Protein AF-A0A7S4QG16-F1 (afdb_monomer)

Sequence (200 aa):
AILAQVCSKRLAAPALPPSHRRRREMASRGSSAARLLPLLALSVQQFAAAGAASDAPQDVFAADDECSARGCALNAVQMTSRALGNAVAACDVETPCRGCSGEPCQLCREEEQAKCCLRGGGSQSQCCANVNPQIKFRPVCSGPPPCDTETPCRGASGEARQLCLEEEQVKCCLSNGGSRSHCCANVSPQIQFRPICTGR

Organism: NCBI:txid311494

Radius of gyration: 30.83 Å; Cα contacts (8 Å, |Δi|>4): 107; chains: 1; bounding box: 65×103×70 Å

Solvent-accessible surface area (backbone atoms only — not comparable to full-atom values): 13325 Å² total; per-residue (Å²): 138,88,85,82,84,83,78,90,76,90,78,79,82,85,82,82,81,85,86,82,83,77,87,78,86,90,84,87,89,81,90,84,80,90,80,81,85,83,94,80,82,86,84,88,80,87,82,86,78,82,87,80,91,80,84,82,83,92,76,91,74,89,76,82,84,84,78,57,73,73,57,54,54,54,50,50,49,55,50,46,52,50,50,61,64,55,69,29,74,89,68,74,38,56,73,85,39,64,90,57,70,66,71,68,29,55,54,42,34,52,48,43,48,30,51,41,33,44,73,56,70,42,50,59,70,69,40,39,64,83,49,58,71,75,48,39,69,32,69,86,41,49,46,73,74,82,69,77,29,61,72,84,28,64,89,46,62,73,70,61,23,53,55,41,33,54,51,42,44,33,53,43,35,45,75,71,70,42,51,56,71,69,45,44,66,85,53,58,71,82,54,46,74,30,62,86,51,63,72,118

Secondary structure (DSSP, 8-state):
-----------PPPPPPP----------------------------------------------S---HHHHHHHHHHHHHHHHHS-S-----SGGGTT--SHHHHHHHHHHHHHHHHHTT--HHHHTSSS-HHHHTSTTTS-SPPP--TTTTTT--HHHHHHHHHHHHHHHHHHTT--HHHHTTTS-HHHHTSHHHH--

Nearest PDB structures (foldseek):
  2khm-assembly1_B  TM=2.046E-01  e=8.473E+00  Araneus diadematus

Mean predicted aligned error: 20.62 Å

pLDDT: mean 70.36, std 20.62, range [33.59, 96.19]

Structure (mmCIF, N/CA/C/O backbone):
data_AF-A0A7S4QG16-F1
#
_entry.id   AF-A0A7S4QG16-F1
#
loop_
_atom_site.group_PDB
_atom_site.id
_atom_site.type_symbol
_atom_site.label_atom_id
_atom_site.label_alt_id
_atom_site.label_comp_id
_atom_site.label_asym_id
_atom_site.label_entity_id
_atom_site.label_seq_id
_atom_site.pdbx_PDB_ins_code
_atom_site.Cartn_x
_atom_site.Cartn_y
_atom_site.Cartn_z
_atom_site.occupancy
_atom_site.B_iso_or_equiv
_atom_site.auth_seq_id
_atom_site.auth_comp_id
_atom_site.auth_asym_id
_atom_site.auth_atom_id
_atom_site.pdbx_PDB_model_num
ATOM 1 N N . ALA A 1 1 ? 14.062 57.132 -2.636 1.00 51.16 1 ALA A N 1
ATOM 2 C CA . ALA A 1 1 ? 14.661 56.928 -1.301 1.00 51.16 1 ALA A CA 1
ATOM 3 C C . ALA A 1 1 ? 13.643 57.346 -0.246 1.00 51.16 1 ALA A C 1
ATOM 5 O O . ALA A 1 1 ? 12.882 58.257 -0.541 1.00 51.16 1 ALA A O 1
ATOM 6 N N . ILE A 1 2 ? 13.697 56.730 0.945 1.00 44.06 2 ILE A N 1
ATOM 7 C CA . ILE A 1 2 ? 12.884 56.981 2.159 1.00 44.06 2 ILE A CA 1
ATOM 8 C C . ILE A 1 2 ? 11.643 56.061 2.231 1.00 44.06 2 ILE A C 1
ATOM 10 O O . ILE A 1 2 ? 10.593 56.357 1.680 1.00 44.06 2 ILE A O 1
ATOM 14 N N . LEU A 1 3 ? 11.839 54.798 2.632 1.00 43.16 3 LEU A N 1
ATOM 15 C CA . LEU A 1 3 ? 11.792 54.276 4.018 1.00 43.16 3 LEU A CA 1
ATOM 16 C C . LEU A 1 3 ? 10.353 54.085 4.522 1.00 43.16 3 LEU A C 1
ATOM 18 O O . LEU A 1 3 ? 9.823 54.901 5.267 1.00 43.16 3 LEU A O 1
ATOM 22 N N . ALA A 1 4 ? 9.755 52.953 4.141 1.00 51.22 4 ALA A N 1
ATOM 23 C CA . ALA A 1 4 ? 8.564 52.427 4.792 1.00 51.22 4 ALA A CA 1
ATOM 24 C C . ALA A 1 4 ? 8.978 51.523 5.965 1.00 51.22 4 ALA A C 1
ATOM 26 O O . ALA A 1 4 ? 9.696 50.536 5.799 1.00 51.22 4 ALA A O 1
ATOM 27 N N . GLN A 1 5 ? 8.522 51.926 7.148 1.00 55.47 5 GLN A N 1
ATOM 28 C CA . GLN A 1 5 ? 8.555 51.239 8.435 1.00 55.47 5 GLN A CA 1
ATOM 29 C C . GLN A 1 5 ? 8.354 49.719 8.354 1.00 55.47 5 GLN A C 1
ATOM 31 O O . GLN A 1 5 ? 7.261 49.238 8.058 1.00 55.47 5 GLN A O 1
ATOM 36 N N . VAL A 1 6 ? 9.375 48.965 8.769 1.00 55.78 6 VAL A N 1
ATOM 37 C CA . VAL A 1 6 ? 9.200 47.585 9.235 1.00 55.78 6 VAL A CA 1
ATOM 38 C C . VAL A 1 6 ? 8.970 47.634 10.740 1.00 55.78 6 VAL A C 1
ATOM 40 O O . VAL A 1 6 ? 9.847 47.981 11.530 1.00 55.78 6 VAL A O 1
ATOM 43 N N . CYS A 1 7 ? 7.731 47.338 11.112 1.00 50.59 7 CYS A N 1
ATOM 44 C CA . CYS A 1 7 ? 7.248 47.288 12.476 1.00 50.59 7 CYS A CA 1
ATOM 45 C C . CYS A 1 7 ? 7.758 46.013 13.168 1.00 50.59 7 CYS A C 1
ATOM 47 O O . CYS A 1 7 ? 7.524 44.898 12.702 1.00 50.59 7 CYS A O 1
ATOM 49 N N . SER A 1 8 ? 8.427 46.194 14.305 1.00 51.22 8 SER A N 1
ATOM 50 C CA . SER A 1 8 ? 8.786 45.148 15.260 1.00 51.22 8 SER A CA 1
ATOM 51 C C . SER A 1 8 ? 7.566 44.331 15.692 1.00 51.22 8 SER A C 1
ATOM 53 O O . SER A 1 8 ? 6.685 44.845 16.379 1.00 51.22 8 SER A O 1
ATOM 55 N N . LYS A 1 9 ? 7.569 43.026 15.412 1.00 53.31 9 LYS A N 1
ATOM 56 C CA . LYS A 1 9 ? 6.804 42.046 16.193 1.00 53.31 9 LYS A CA 1
ATOM 57 C C . LYS A 1 9 ? 7.719 40.904 16.615 1.00 53.31 9 LYS A C 1
ATOM 59 O O . LYS A 1 9 ? 7.983 39.969 15.870 1.00 53.31 9 LYS A O 1
ATOM 64 N N . ARG A 1 10 ? 8.204 41.032 17.854 1.00 51.31 10 ARG A N 1
ATOM 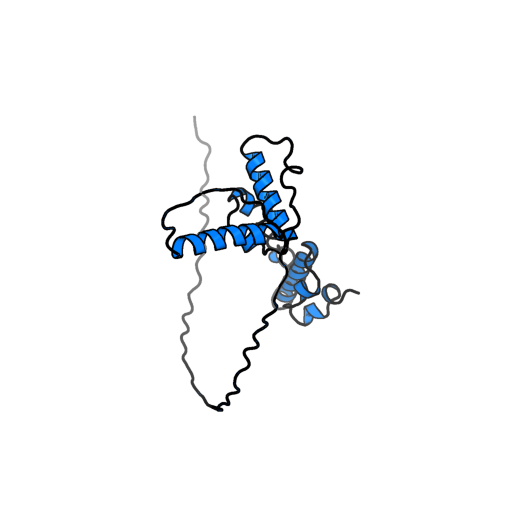65 C CA . ARG A 1 10 ? 8.757 39.945 18.662 1.00 51.31 10 ARG A CA 1
ATOM 66 C C . ARG A 1 10 ? 7.677 38.874 18.801 1.00 51.31 10 ARG A C 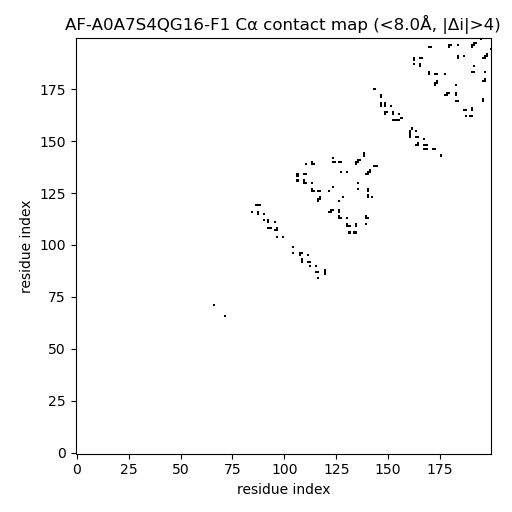1
ATOM 68 O O . ARG A 1 10 ? 6.626 39.155 19.371 1.00 51.31 10 ARG A O 1
ATOM 75 N N . LEU A 1 11 ? 7.940 37.670 18.308 1.00 51.09 11 LEU A N 1
ATOM 76 C CA . LEU A 1 11 ? 7.169 36.486 18.665 1.00 51.09 11 LEU A CA 1
ATOM 77 C C . LEU A 1 11 ? 8.017 35.634 19.602 1.00 51.09 11 LEU A C 1
ATOM 79 O O . LEU A 1 11 ? 9.161 35.288 19.316 1.00 51.09 11 LEU A O 1
ATOM 83 N N . ALA A 1 12 ? 7.439 35.446 20.781 1.00 49.03 12 ALA A N 1
ATOM 84 C CA . ALA A 1 12 ? 8.007 34.826 21.954 1.00 49.03 12 ALA A CA 1
ATOM 85 C C . ALA A 1 12 ? 8.334 33.346 21.727 1.00 49.03 12 ALA A C 1
ATOM 87 O O . ALA A 1 12 ? 7.601 32.623 21.054 1.00 49.03 12 ALA A O 1
ATOM 88 N N . ALA A 1 13 ? 9.427 32.908 22.348 1.00 54.69 13 ALA A N 1
ATOM 89 C CA . ALA A 1 13 ? 9.792 31.507 22.469 1.00 54.69 13 ALA A CA 1
ATOM 90 C C . ALA A 1 13 ? 8.771 30.756 23.349 1.00 54.69 13 ALA A C 1
ATOM 92 O O . ALA A 1 13 ? 8.405 31.271 24.411 1.00 54.69 13 ALA A O 1
ATOM 93 N N . PRO A 1 14 ? 8.327 29.546 22.971 1.00 61.56 14 PRO A N 1
ATOM 94 C CA . PRO A 1 14 ? 7.557 28.696 23.867 1.00 61.56 14 PRO A CA 1
ATOM 95 C C . PRO A 1 14 ? 8.465 28.065 24.933 1.00 61.56 14 PRO A C 1
ATOM 97 O O . PRO A 1 14 ? 9.508 27.481 24.638 1.00 61.56 14 PRO A O 1
ATOM 100 N N . ALA A 1 15 ? 8.040 28.203 26.188 1.00 50.53 15 ALA A N 1
ATOM 101 C CA . ALA A 1 15 ? 8.645 27.594 27.362 1.00 50.53 15 ALA A CA 1
ATOM 102 C C . ALA A 1 15 ? 8.508 26.059 27.331 1.00 50.53 15 ALA A C 1
ATOM 104 O O . ALA A 1 15 ? 7.418 25.523 27.134 1.00 50.53 15 ALA A O 1
ATOM 105 N N . LEU A 1 16 ? 9.623 25.363 27.558 1.00 59.97 16 LEU A N 1
ATOM 106 C CA . LEU A 1 16 ? 9.688 23.916 27.772 1.00 59.97 16 LEU A CA 1
ATOM 107 C C . LEU A 1 16 ? 9.175 23.554 29.183 1.00 59.97 16 LEU A C 1
ATOM 109 O O . LEU A 1 16 ? 9.602 24.189 30.151 1.00 59.97 16 LEU A O 1
ATOM 113 N N . PRO A 1 17 ? 8.310 22.535 29.339 1.00 72.62 17 PRO A N 1
ATOM 114 C CA . PRO A 1 17 ? 7.918 22.015 30.648 1.00 72.62 17 PRO A CA 1
ATOM 115 C C . PRO A 1 17 ? 8.986 21.082 31.267 1.00 72.62 17 PRO A C 1
ATOM 117 O O . PRO A 1 17 ? 9.840 20.546 30.556 1.00 72.62 17 PRO A O 1
ATOM 120 N N . PRO A 1 18 ? 8.955 20.878 32.600 1.00 57.56 18 PRO A N 1
ATOM 121 C CA . PRO A 1 18 ? 10.011 20.202 33.352 1.00 57.56 18 PRO A CA 1
ATOM 122 C C . PRO A 1 18 ? 10.015 18.673 33.200 1.00 57.56 18 PRO A C 1
ATOM 124 O O . PRO A 1 18 ? 8.997 17.994 33.335 1.00 57.56 18 PRO A O 1
ATOM 127 N N . SER A 1 19 ? 11.219 18.128 33.019 1.00 46.38 19 SER A N 1
ATOM 128 C CA . SER A 1 19 ? 11.528 16.698 33.026 1.00 46.38 19 SER A CA 1
ATOM 129 C C . SER A 1 19 ? 11.319 16.084 34.415 1.00 46.38 19 SER A C 1
ATOM 131 O O . SER A 1 19 ? 12.175 16.190 35.298 1.00 46.38 19 SER A O 1
ATOM 133 N N . HIS A 1 20 ? 10.203 15.380 34.612 1.00 50.91 20 HIS A N 1
ATOM 134 C CA . HIS A 1 20 ? 10.005 14.547 35.795 1.00 50.91 20 HIS A CA 1
ATOM 135 C C . HIS A 1 20 ? 10.811 13.248 35.699 1.00 50.91 20 HIS A C 1
ATOM 137 O O . HIS A 1 20 ? 10.405 12.234 35.140 1.00 50.91 20 HIS A O 1
ATOM 143 N N . ARG A 1 21 ? 11.971 13.298 36.346 1.00 54.28 21 ARG A N 1
ATOM 144 C CA . ARG A 1 21 ? 12.763 12.164 36.810 1.00 54.28 21 ARG A CA 1
ATOM 145 C C . ARG A 1 21 ? 11.954 11.393 37.868 1.00 54.28 21 ARG A C 1
ATOM 147 O O . ARG A 1 21 ? 11.823 11.867 38.994 1.00 54.28 21 ARG A O 1
ATOM 154 N N . ARG A 1 22 ? 11.447 10.194 37.558 1.00 54.00 22 ARG A N 1
ATOM 155 C CA . ARG A 1 22 ? 11.108 9.191 38.586 1.00 54.00 22 ARG A CA 1
ATOM 156 C C . ARG A 1 22 ? 11.720 7.834 38.263 1.00 54.00 22 ARG A C 1
ATOM 158 O O . ARG A 1 22 ? 11.263 7.076 37.422 1.00 54.00 22 ARG A O 1
ATOM 165 N N . ARG A 1 23 ? 12.790 7.599 39.011 1.00 54.34 23 ARG A N 1
ATOM 166 C CA . ARG A 1 23 ? 13.436 6.336 39.352 1.00 54.34 23 ARG A CA 1
ATOM 167 C C . ARG A 1 23 ? 12.515 5.555 40.306 1.00 54.34 23 ARG A C 1
ATOM 169 O O . ARG A 1 23 ? 11.978 6.186 41.216 1.00 54.34 23 ARG A O 1
ATOM 176 N N . ARG A 1 24 ? 12.373 4.240 40.111 1.00 54.81 24 ARG A N 1
ATOM 177 C CA . ARG A 1 24 ? 12.056 3.174 41.099 1.00 54.81 24 ARG A CA 1
ATOM 178 C C . ARG A 1 24 ? 12.162 1.837 40.341 1.00 54.81 24 ARG A C 1
ATOM 180 O O . ARG A 1 24 ? 11.468 1.665 39.350 1.00 54.81 24 ARG A O 1
ATOM 187 N N . GLU A 1 25 ? 13.258 1.088 40.499 1.00 48.78 25 GLU A N 1
ATOM 188 C CA . GLU A 1 25 ? 13.435 -0.024 41.470 1.00 48.78 25 GLU A CA 1
ATOM 189 C C . GLU A 1 25 ? 12.376 -1.123 41.271 1.00 48.78 25 GLU A C 1
ATOM 191 O O . GLU A 1 25 ? 11.198 -0.892 41.503 1.00 48.78 25 GLU A O 1
ATOM 196 N N . MET A 1 26 ? 12.709 -2.227 40.589 1.00 48.50 26 MET A N 1
ATOM 197 C CA . MET A 1 26 ? 13.335 -3.466 41.105 1.00 48.50 26 MET A CA 1
ATOM 198 C C . MET A 1 26 ? 12.539 -4.177 42.218 1.00 48.50 26 MET A C 1
ATOM 200 O O . MET A 1 26 ? 12.643 -3.821 43.385 1.00 48.50 26 MET A O 1
ATOM 204 N N . ALA A 1 27 ? 11.840 -5.255 41.840 1.00 46.31 27 ALA A N 1
ATOM 205 C CA . ALA A 1 27 ? 11.495 -6.428 42.661 1.00 46.31 27 ALA A CA 1
ATOM 206 C C . ALA A 1 27 ? 11.190 -7.577 41.669 1.00 46.31 27 ALA A C 1
ATOM 208 O O . ALA A 1 27 ? 10.314 -7.422 40.829 1.00 46.31 27 ALA A O 1
ATOM 209 N N . SER A 1 28 ? 12.037 -8.593 41.473 1.00 50.50 28 SER A N 1
ATOM 210 C CA . SER A 1 28 ? 12.409 -9.744 42.320 1.00 50.50 28 SER A CA 1
ATOM 211 C C . SER A 1 28 ? 11.309 -10.807 42.477 1.00 50.50 28 SER A C 1
ATOM 213 O O . SER A 1 28 ? 10.217 -10.480 42.934 1.00 50.50 28 SER A O 1
ATOM 215 N N . ARG A 1 29 ? 11.727 -12.073 42.264 1.00 46.09 29 ARG A N 1
ATOM 216 C CA . ARG A 1 29 ? 11.076 -13.380 42.536 1.00 46.09 29 ARG A CA 1
ATOM 217 C C . ARG A 1 29 ? 10.177 -13.898 41.404 1.00 46.09 29 ARG A C 1
ATOM 219 O O . ARG A 1 29 ? 9.310 -13.185 40.939 1.00 46.09 29 ARG A O 1
ATOM 226 N N . GLY A 1 30 ? 10.304 -15.134 40.928 1.00 37.34 30 GLY A N 1
ATOM 227 C CA . GLY A 1 30 ? 11.132 -16.268 41.336 1.00 37.34 30 GLY A CA 1
ATOM 228 C C . GLY A 1 30 ? 10.559 -17.561 40.739 1.00 37.34 30 GLY A C 1
ATOM 229 O O . GLY A 1 30 ? 9.364 -17.614 40.474 1.00 37.34 30 GLY A O 1
ATOM 230 N N . SER A 1 31 ? 11.420 -18.581 40.628 1.00 44.88 31 SER A N 1
ATOM 231 C CA . SER A 1 31 ? 11.102 -20.018 40.497 1.00 44.88 31 SER A CA 1
ATOM 232 C C . SER A 1 31 ? 10.411 -20.499 39.216 1.00 44.88 31 SER A C 1
ATOM 234 O O . SER A 1 31 ? 9.601 -19.805 38.630 1.00 44.88 31 SER A O 1
ATOM 236 N N . SER A 1 32 ? 10.526 -21.739 38.756 1.00 44.19 32 SER A N 1
ATOM 237 C CA . SER A 1 32 ? 11.444 -22.883 38.876 1.00 44.19 32 SER A CA 1
ATOM 238 C C . SER A 1 32 ? 10.737 -23.970 38.065 1.00 44.19 32 SER A C 1
ATOM 240 O O . SER A 1 32 ? 9.538 -24.140 38.258 1.00 44.19 32 SER A O 1
ATOM 242 N N . ALA A 1 33 ? 11.447 -24.708 37.213 1.00 46.03 33 ALA A N 1
ATOM 243 C CA . ALA A 1 33 ? 11.281 -26.158 37.028 1.00 46.03 33 ALA A CA 1
ATOM 244 C C . ALA A 1 33 ? 11.955 -26.608 35.731 1.00 46.03 33 ALA A C 1
ATOM 246 O O . ALA A 1 33 ? 11.408 -26.521 34.634 1.00 46.03 33 ALA A O 1
ATOM 247 N N . ALA A 1 34 ? 13.149 -27.158 35.912 1.00 47.78 34 ALA A N 1
ATOM 248 C CA . ALA A 1 34 ? 13.724 -28.144 35.025 1.00 47.78 34 ALA A CA 1
ATOM 249 C C . ALA A 1 34 ? 12.745 -29.310 34.807 1.00 47.78 34 ALA A C 1
ATOM 251 O O . ALA A 1 34 ? 12.230 -29.873 35.775 1.00 47.78 34 ALA A O 1
ATOM 252 N N . ARG A 1 35 ? 12.567 -29.737 33.554 1.00 50.72 35 ARG A N 1
ATOM 253 C CA . ARG A 1 35 ? 12.266 -31.136 33.246 1.00 50.72 35 ARG A CA 1
ATOM 254 C C . ARG A 1 35 ? 13.117 -31.607 32.076 1.00 50.72 35 ARG A C 1
ATOM 256 O O . ARG A 1 35 ? 13.210 -30.969 31.034 1.00 50.72 35 ARG A O 1
ATOM 263 N N . LEU A 1 36 ? 13.782 -32.712 32.370 1.00 45.59 36 LEU A N 1
ATOM 264 C CA . LEU A 1 36 ? 14.712 -33.485 31.571 1.00 45.59 36 LEU A CA 1
ATOM 265 C C . LEU A 1 36 ? 13.998 -34.188 30.398 1.00 45.59 36 LEU A C 1
ATOM 267 O O . LEU A 1 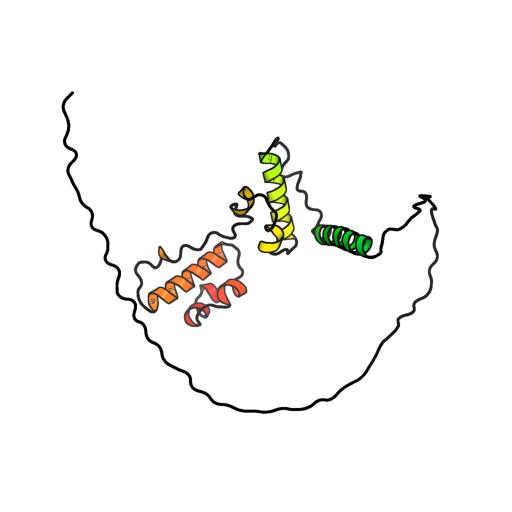36 ? 12.880 -34.662 30.573 1.00 45.59 36 LEU A O 1
ATOM 271 N N . LEU A 1 37 ? 14.687 -34.205 29.246 1.00 45.31 37 LEU A N 1
ATOM 272 C CA . LEU A 1 37 ? 14.910 -35.272 28.234 1.00 45.31 37 LEU A CA 1
ATOM 273 C C . LEU A 1 37 ? 14.035 -36.552 28.263 1.00 45.31 37 LEU A C 1
ATOM 275 O O . LEU A 1 37 ? 13.716 -37.039 29.347 1.00 45.31 37 LEU A O 1
ATOM 279 N N . PRO A 1 38 ? 13.722 -37.169 27.092 1.00 55.78 38 PRO A N 1
ATOM 280 C CA . PRO A 1 38 ? 14.707 -37.875 26.229 1.00 55.78 38 PRO A CA 1
ATOM 281 C C . PRO A 1 38 ? 14.538 -37.614 24.708 1.00 55.78 38 PRO A C 1
ATOM 283 O O . PRO A 1 38 ? 13.447 -37.334 24.234 1.00 55.78 38 PRO A O 1
ATOM 286 N N . LEU A 1 39 ? 15.604 -37.486 23.903 1.00 49.88 39 LEU A N 1
ATOM 287 C CA . LEU A 1 39 ? 16.391 -38.548 23.236 1.00 49.88 39 LEU A CA 1
ATOM 288 C C . LEU A 1 39 ? 15.568 -39.631 22.501 1.00 49.88 39 LEU A C 1
ATOM 290 O O . LEU A 1 39 ? 15.302 -40.689 23.058 1.00 49.88 39 LEU A O 1
ATOM 294 N N . LEU A 1 40 ? 15.289 -39.389 21.213 1.00 49.97 40 LEU A N 1
ATOM 295 C CA . LEU A 1 40 ? 15.094 -40.390 20.148 1.00 49.97 40 LEU A CA 1
ATOM 296 C C . LEU A 1 40 ? 15.732 -39.791 18.875 1.00 49.97 40 LEU A C 1
ATOM 298 O O . LEU A 1 40 ? 15.303 -38.741 18.412 1.00 49.97 40 LEU A O 1
ATOM 302 N N . ALA A 1 41 ? 16.942 -40.186 18.476 1.00 41.69 41 ALA A N 1
ATOM 303 C CA . ALA A 1 41 ? 17.313 -41.425 17.782 1.00 41.69 41 ALA A CA 1
ATOM 304 C C . ALA A 1 41 ? 16.822 -41.480 16.317 1.00 41.69 41 ALA A C 1
ATOM 306 O O . ALA A 1 41 ? 15.660 -41.746 16.042 1.00 41.69 41 ALA A O 1
ATOM 307 N N . LEU A 1 42 ? 17.781 -41.208 15.422 1.00 44.06 42 LEU A N 1
ATOM 308 C CA . LEU A 1 42 ? 18.010 -41.737 14.071 1.00 44.06 42 LEU A CA 1
ATOM 309 C C . LEU A 1 42 ? 16.809 -42.212 13.227 1.00 44.06 42 LEU A C 1
ATOM 311 O O . LEU A 1 42 ? 16.225 -43.258 13.483 1.00 44.06 42 LEU A O 1
ATOM 315 N N . SER A 1 43 ? 16.660 -41.611 12.044 1.00 48.78 43 SER A N 1
ATOM 316 C CA . SER A 1 43 ? 16.653 -42.401 10.802 1.00 48.78 43 SER A CA 1
ATOM 317 C C . SER A 1 43 ? 17.127 -41.560 9.611 1.00 48.78 43 SER A C 1
ATOM 319 O O . SER A 1 43 ? 16.467 -40.638 9.146 1.00 48.78 43 SER A O 1
ATOM 321 N N . VAL A 1 44 ? 18.329 -41.894 9.142 1.00 46.34 44 VAL A N 1
ATOM 322 C CA . VAL A 1 44 ? 18.835 -41.566 7.808 1.00 46.34 44 VAL A CA 1
ATOM 323 C C . VAL A 1 44 ? 18.188 -42.572 6.862 1.00 46.34 44 VAL A C 1
ATOM 325 O O . VAL A 1 44 ? 18.421 -43.769 7.008 1.00 46.34 44 VAL A O 1
ATOM 328 N N . GLN A 1 45 ? 17.374 -42.117 5.912 1.00 50.31 45 GLN A N 1
ATOM 329 C CA . GLN A 1 45 ? 16.969 -42.940 4.774 1.00 50.31 45 GLN A CA 1
ATOM 330 C C . GLN A 1 45 ? 17.641 -42.406 3.515 1.00 50.31 45 GLN A C 1
ATOM 332 O O . GLN A 1 45 ? 17.290 -41.361 2.972 1.00 50.31 45 GLN A O 1
ATOM 337 N N . GLN A 1 46 ? 18.662 -43.155 3.104 1.00 48.09 46 GLN A N 1
ATOM 338 C CA . GLN A 1 46 ? 19.237 -43.140 1.770 1.00 48.09 46 GLN A CA 1
ATOM 339 C C . GLN A 1 46 ? 18.170 -43.574 0.765 1.00 48.09 46 GLN A C 1
ATOM 341 O O . GLN A 1 46 ? 17.679 -44.697 0.834 1.00 48.09 46 GLN A O 1
ATOM 346 N N . PHE A 1 47 ? 17.875 -42.715 -0.206 1.00 42.34 47 PHE A N 1
ATOM 347 C CA . PHE A 1 47 ? 17.323 -43.155 -1.480 1.00 42.34 47 PHE A CA 1
ATOM 348 C C . PHE A 1 47 ? 18.458 -43.209 -2.497 1.00 42.34 47 PHE A C 1
ATOM 350 O O . PHE A 1 47 ? 18.908 -42.193 -3.021 1.00 42.34 47 PHE A O 1
ATOM 357 N N . ALA A 1 48 ? 18.929 -44.431 -2.738 1.00 41.50 48 ALA A N 1
ATOM 358 C CA . ALA A 1 48 ? 19.586 -44.797 -3.976 1.00 41.50 48 ALA A CA 1
ATOM 359 C C . ALA A 1 48 ? 18.487 -45.087 -5.007 1.00 41.50 48 ALA A C 1
ATOM 361 O O . ALA A 1 48 ? 17.664 -45.975 -4.795 1.00 41.50 48 ALA A O 1
ATOM 362 N N . ALA A 1 49 ? 18.477 -44.355 -6.117 1.00 41.94 49 ALA A N 1
ATOM 363 C CA . ALA A 1 49 ? 17.772 -44.766 -7.322 1.00 41.94 49 ALA A CA 1
ATOM 364 C C . ALA A 1 49 ? 18.743 -44.648 -8.494 1.00 41.94 49 ALA A C 1
ATOM 366 O O . ALA A 1 49 ? 19.219 -43.569 -8.843 1.00 41.94 49 ALA A O 1
ATOM 367 N N . ALA A 1 50 ? 19.083 -45.816 -9.021 1.00 38.69 50 ALA A N 1
ATOM 368 C CA . ALA A 1 50 ? 19.890 -46.011 -10.201 1.00 38.69 50 ALA A CA 1
ATOM 369 C C . ALA A 1 50 ? 19.123 -45.613 -11.469 1.00 38.69 50 ALA A C 1
ATOM 371 O O . ALA A 1 50 ? 17.924 -45.853 -11.573 1.00 38.69 50 ALA A O 1
ATOM 372 N N . GLY A 1 51 ? 19.880 -45.131 -12.455 1.00 34.94 51 GLY A N 1
ATOM 373 C CA . GLY A 1 51 ? 19.692 -45.495 -13.857 1.00 34.94 51 GLY A CA 1
ATOM 374 C C . GLY A 1 51 ? 18.646 -44.719 -14.652 1.00 34.94 51 GLY A C 1
ATOM 375 O O . GLY A 1 51 ? 17.474 -45.064 -14.647 1.00 34.94 51 GLY A O 1
ATOM 376 N N . ALA A 1 52 ? 19.122 -43.798 -15.488 1.00 39.84 52 ALA A N 1
ATOM 377 C CA . ALA A 1 52 ? 18.781 -43.800 -16.909 1.00 39.84 52 ALA A CA 1
ATOM 378 C C . ALA A 1 52 ? 19.842 -43.001 -17.673 1.00 39.84 52 ALA A C 1
ATOM 380 O O . ALA A 1 52 ? 19.968 -41.788 -17.529 1.00 39.84 52 ALA A O 1
ATOM 381 N N . ALA A 1 53 ? 20.630 -43.734 -18.453 1.00 42.75 53 ALA A N 1
ATOM 382 C CA . ALA A 1 53 ? 21.464 -43.209 -19.514 1.00 42.75 53 ALA A CA 1
ATOM 383 C C . ALA A 1 53 ? 20.596 -42.506 -20.563 1.00 42.75 53 ALA A C 1
ATOM 385 O O . ALA A 1 53 ? 19.541 -43.033 -20.916 1.00 42.75 53 ALA A O 1
ATOM 386 N N . SER A 1 54 ? 21.061 -41.375 -21.090 1.00 42.03 54 SER A N 1
ATOM 387 C CA . SER A 1 54 ? 20.832 -40.948 -22.475 1.00 42.03 54 SER A CA 1
ATOM 388 C C . SER A 1 54 ? 21.771 -39.790 -22.804 1.00 42.03 54 SER A C 1
ATOM 390 O O . SER A 1 54 ? 21.661 -38.717 -22.224 1.00 42.03 54 SER A O 1
ATOM 392 N N . ASP A 1 55 ? 22.698 -40.101 -23.705 1.00 37.75 55 ASP A N 1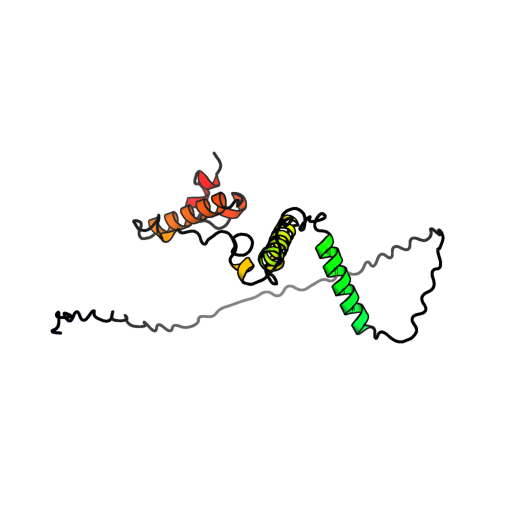
ATOM 393 C CA . ASP A 1 55 ? 23.261 -39.275 -24.770 1.00 37.75 55 ASP A CA 1
ATOM 394 C C . ASP A 1 55 ? 23.800 -37.859 -24.507 1.00 37.75 55 ASP A C 1
ATOM 396 O O . ASP A 1 55 ? 23.124 -36.933 -24.067 1.00 37.75 55 ASP A O 1
ATOM 400 N N . ALA A 1 56 ? 25.065 -37.720 -24.905 1.00 40.84 56 ALA A N 1
ATOM 401 C CA . ALA A 1 56 ? 25.839 -36.498 -25.040 1.00 40.84 56 ALA A CA 1
ATOM 402 C C . ALA A 1 56 ? 25.197 -35.488 -26.027 1.00 40.84 56 ALA A C 1
ATOM 404 O O . ALA A 1 56 ? 24.359 -35.853 -26.850 1.00 40.84 56 ALA A O 1
ATOM 405 N N . PRO A 1 57 ? 25.641 -34.219 -26.005 1.00 45.22 57 PRO A N 1
ATOM 406 C CA . PRO A 1 57 ? 26.785 -33.883 -26.852 1.00 45.22 57 PRO A CA 1
ATOM 407 C C . PRO A 1 57 ? 27.970 -33.366 -26.040 1.00 45.22 57 PRO A C 1
ATOM 409 O O . PRO A 1 57 ? 27.842 -32.526 -25.151 1.00 45.22 57 PRO A O 1
ATOM 412 N N . GLN A 1 58 ? 29.138 -33.895 -26.389 1.00 46.00 58 GLN A N 1
ATOM 413 C CA . GLN A 1 58 ? 30.431 -33.342 -26.033 1.00 46.00 58 GLN A CA 1
ATOM 414 C C . GLN A 1 58 ? 30.596 -32.042 -26.816 1.00 46.00 58 GLN A C 1
ATOM 416 O O . GLN A 1 58 ? 30.762 -32.090 -28.031 1.00 46.00 58 GLN A O 1
ATOM 421 N N . ASP A 1 59 ? 30.583 -30.908 -26.125 1.00 33.59 59 ASP A N 1
ATOM 422 C CA . ASP A 1 59 ? 31.265 -29.725 -26.625 1.00 33.59 59 ASP A CA 1
ATOM 423 C C . ASP A 1 59 ? 32.284 -29.258 -25.596 1.00 33.59 59 ASP A C 1
ATOM 425 O O . ASP A 1 59 ? 32.033 -29.108 -24.398 1.00 33.59 59 ASP A O 1
ATOM 429 N N . VAL A 1 60 ? 33.490 -29.171 -26.123 1.00 47.88 60 VAL A N 1
ATOM 430 C CA . VAL A 1 60 ? 34.767 -29.062 -25.456 1.00 47.88 60 VAL A CA 1
ATOM 431 C C . VAL A 1 60 ? 34.976 -27.609 -25.070 1.00 47.88 60 VAL A C 1
ATOM 433 O O . VAL A 1 60 ? 35.158 -26.770 -25.942 1.00 47.88 60 VAL A O 1
ATOM 436 N N . PHE A 1 61 ? 35.062 -27.321 -23.775 1.00 39.25 61 PHE A N 1
ATOM 437 C CA . PHE A 1 61 ? 35.889 -26.214 -23.310 1.00 39.25 61 PHE A CA 1
ATOM 438 C C . PHE A 1 61 ? 36.723 -26.689 -22.131 1.00 39.25 61 PHE A C 1
ATOM 440 O O . PHE A 1 61 ? 36.241 -26.862 -21.014 1.00 39.25 61 PHE A O 1
ATOM 447 N N . ALA A 1 62 ? 37.993 -26.944 -22.440 1.00 45.88 62 ALA A N 1
ATOM 448 C CA . ALA A 1 62 ? 39.057 -27.036 -21.465 1.00 45.88 62 ALA A CA 1
ATOM 449 C C . ALA A 1 62 ? 39.046 -25.767 -20.600 1.00 45.88 62 ALA A C 1
ATOM 451 O O . ALA A 1 62 ? 39.139 -24.653 -21.115 1.00 45.88 62 ALA A O 1
ATOM 452 N N . ALA A 1 63 ? 38.910 -25.952 -19.293 1.00 42.00 63 ALA A N 1
ATOM 453 C CA . ALA A 1 63 ? 39.232 -24.946 -18.299 1.00 42.00 63 ALA A CA 1
ATOM 454 C C . ALA A 1 63 ? 40.156 -25.623 -17.289 1.00 42.00 63 ALA A C 1
ATOM 456 O O . ALA A 1 63 ? 39.707 -26.251 -16.329 1.00 42.00 63 ALA A O 1
ATOM 457 N N . ASP A 1 64 ? 41.448 -25.557 -17.591 1.00 41.44 64 ASP A N 1
ATOM 458 C CA . ASP A 1 64 ? 42.513 -25.786 -16.630 1.00 41.44 64 ASP A CA 1
ATOM 459 C C . ASP A 1 64 ? 42.468 -24.720 -15.516 1.00 41.44 64 ASP A C 1
ATOM 461 O O . ASP A 1 64 ? 42.076 -23.571 -15.732 1.00 41.44 64 ASP A O 1
ATOM 465 N N . ASP A 1 65 ? 42.912 -25.159 -14.339 1.00 45.91 65 ASP A N 1
ATOM 466 C CA . ASP A 1 65 ? 43.372 -24.400 -13.173 1.00 45.91 65 ASP A CA 1
ATOM 467 C C . ASP A 1 65 ? 42.375 -23.588 -12.307 1.00 45.91 65 ASP A C 1
ATOM 469 O O . ASP A 1 65 ? 42.064 -22.416 -12.504 1.00 45.91 65 ASP A O 1
ATOM 473 N N . GLU A 1 66 ? 41.991 -24.253 -11.211 1.00 51.31 66 GLU A N 1
ATOM 474 C CA . GLU A 1 66 ? 42.004 -23.719 -9.841 1.00 51.31 66 GLU A CA 1
ATOM 475 C C . GLU A 1 66 ? 41.068 -22.540 -9.497 1.00 51.31 66 GLU A C 1
ATOM 477 O O . GLU A 1 66 ? 41.475 -21.485 -9.010 1.00 51.31 66 GLU A O 1
ATOM 482 N N . CYS A 1 67 ? 39.752 -22.762 -9.582 1.00 44.19 67 CYS A N 1
ATOM 483 C CA . CYS A 1 67 ? 38.806 -21.958 -8.804 1.00 44.19 67 CYS A CA 1
ATOM 484 C C . CYS A 1 67 ? 38.667 -22.546 -7.388 1.00 44.19 67 CYS A C 1
ATOM 486 O O . CYS A 1 67 ? 37.908 -23.486 -7.147 1.00 44.19 67 CYS A O 1
ATOM 488 N N . SER A 1 68 ? 39.432 -21.996 -6.442 1.00 52.31 68 SER A N 1
ATOM 489 C CA . SER A 1 68 ? 39.359 -22.305 -5.009 1.00 52.31 68 SER A CA 1
ATOM 490 C C . SER A 1 68 ? 37.898 -22.365 -4.533 1.00 52.31 68 SER A C 1
ATOM 492 O O . SER A 1 68 ? 37.133 -21.428 -4.763 1.00 52.31 68 SER A O 1
ATOM 494 N N . ALA A 1 69 ? 37.499 -23.448 -3.855 1.00 52.62 69 ALA A N 1
ATOM 495 C CA . ALA A 1 69 ? 36.108 -23.804 -3.521 1.00 52.62 69 ALA A CA 1
ATOM 496 C C . ALA A 1 69 ? 35.258 -22.694 -2.846 1.00 52.62 69 ALA A C 1
ATOM 498 O O . ALA A 1 69 ? 34.028 -22.761 -2.841 1.00 52.62 69 ALA A O 1
ATOM 499 N N . ARG A 1 70 ? 35.888 -21.638 -2.315 1.00 51.38 70 ARG A N 1
ATOM 500 C CA . ARG A 1 70 ? 35.218 -20.424 -1.813 1.00 51.38 70 ARG A CA 1
ATOM 501 C C . ARG A 1 70 ? 34.645 -19.513 -2.911 1.00 51.38 70 ARG A C 1
ATOM 503 O O . ARG A 1 70 ? 33.634 -18.861 -2.664 1.00 51.38 70 ARG A O 1
ATOM 510 N N . GLY A 1 71 ? 35.244 -19.469 -4.103 1.00 49.84 71 GLY A N 1
ATOM 511 C CA . GLY A 1 71 ? 34.786 -18.646 -5.232 1.00 49.84 71 GLY A CA 1
ATOM 512 C C . GLY A 1 71 ? 33.558 -19.224 -5.939 1.00 49.84 71 GLY A C 1
ATOM 513 O O . GLY A 1 71 ? 32.624 -18.492 -6.273 1.00 49.84 71 GLY A O 1
ATOM 514 N N . CYS A 1 72 ? 33.499 -20.551 -6.075 1.00 52.75 72 CYS A N 1
ATOM 515 C CA . CYS A 1 72 ? 32.357 -21.239 -6.682 1.00 52.75 72 CYS A CA 1
ATOM 516 C C . CYS A 1 72 ? 31.090 -21.159 -5.822 1.00 52.75 72 CYS A C 1
ATOM 518 O O . CYS A 1 72 ? 30.000 -21.025 -6.368 1.00 52.75 72 CYS A O 1
ATOM 520 N N . ALA A 1 73 ? 31.209 -21.170 -4.489 1.00 52.66 73 ALA A N 1
ATOM 521 C CA . ALA A 1 73 ? 30.052 -21.030 -3.603 1.00 52.66 73 ALA A CA 1
ATOM 522 C C . ALA A 1 73 ? 29.388 -19.647 -3.730 1.00 52.66 73 ALA A C 1
ATOM 524 O O . ALA A 1 73 ? 28.164 -19.553 -3.770 1.00 52.66 73 ALA A O 1
ATOM 525 N N . LEU A 1 74 ? 30.181 -18.577 -3.863 1.00 53.31 74 LEU A N 1
ATOM 526 C CA . LEU A 1 74 ? 29.652 -17.227 -4.073 1.00 53.31 74 LEU A CA 1
ATOM 527 C C . LEU A 1 74 ? 28.991 -17.083 -5.446 1.00 53.31 74 LEU A C 1
ATOM 529 O O . LEU A 1 74 ? 27.887 -16.553 -5.519 1.00 53.31 74 LEU A O 1
ATOM 533 N N . ASN A 1 75 ? 29.597 -17.616 -6.512 1.00 52.66 75 ASN A N 1
ATOM 534 C CA . ASN A 1 75 ? 28.997 -17.585 -7.850 1.00 52.66 75 ASN A CA 1
ATOM 535 C C . ASN A 1 75 ? 27.738 -18.460 -7.952 1.00 52.66 75 ASN A C 1
ATOM 537 O O . ASN A 1 75 ? 26.768 -18.056 -8.584 1.00 52.66 75 ASN A O 1
ATOM 541 N N . ALA A 1 76 ? 27.700 -19.617 -7.285 1.00 50.84 76 ALA A N 1
ATOM 542 C CA . ALA A 1 76 ? 26.513 -20.466 -7.224 1.00 50.84 76 ALA A CA 1
ATOM 543 C C . ALA A 1 76 ? 25.371 -19.793 -6.448 1.00 50.84 76 ALA A C 1
ATOM 545 O O . ALA A 1 76 ? 24.229 -19.859 -6.900 1.00 50.84 76 ALA A O 1
ATOM 546 N N . VAL A 1 77 ? 25.662 -19.080 -5.350 1.00 55.78 77 VAL A N 1
ATOM 547 C CA . VAL A 1 77 ? 24.686 -18.229 -4.639 1.00 55.78 77 VAL A CA 1
ATOM 548 C C . VAL A 1 77 ? 24.247 -17.050 -5.511 1.00 55.78 77 VAL A C 1
ATOM 550 O O . VAL A 1 77 ? 23.069 -16.703 -5.519 1.00 55.78 77 VAL A O 1
ATOM 553 N N . GLN A 1 78 ? 25.142 -16.455 -6.303 1.00 53.97 78 GLN A N 1
ATOM 554 C CA . GLN A 1 78 ? 24.821 -15.356 -7.223 1.00 53.97 78 GLN A CA 1
ATOM 555 C C . GLN A 1 78 ? 23.967 -15.822 -8.421 1.00 53.97 78 GLN A C 1
ATOM 557 O O . GLN A 1 78 ? 23.075 -15.107 -8.874 1.00 53.97 78 GLN A O 1
ATOM 562 N N . MET A 1 79 ? 24.185 -17.049 -8.898 1.00 49.38 79 MET A N 1
ATOM 563 C CA . MET A 1 79 ? 23.387 -17.713 -9.935 1.00 49.38 79 MET A CA 1
ATOM 564 C C . MET A 1 79 ? 22.027 -18.176 -9.394 1.00 49.38 79 MET A C 1
ATOM 566 O O . MET A 1 79 ? 21.013 -17.972 -10.054 1.00 49.38 79 MET A O 1
ATOM 570 N N . THR A 1 80 ? 21.961 -18.730 -8.176 1.00 50.69 80 THR A N 1
ATOM 571 C CA . THR A 1 80 ? 20.687 -19.141 -7.551 1.00 50.69 80 THR A CA 1
ATOM 572 C C . THR A 1 80 ? 19.860 -17.965 -7.049 1.00 50.69 80 THR A C 1
ATOM 574 O O . THR A 1 80 ? 18.642 -18.026 -7.138 1.00 50.69 80 THR A O 1
ATOM 577 N N . SER A 1 81 ? 20.464 -16.860 -6.609 1.00 52.09 81 SER A N 1
ATOM 578 C CA . SER A 1 81 ? 19.723 -15.620 -6.320 1.00 52.09 81 SER A CA 1
ATOM 579 C C . SER A 1 81 ? 19.163 -14.971 -7.589 1.00 52.09 81 SER A C 1
ATOM 581 O O . SER A 1 81 ? 18.064 -14.425 -7.549 1.00 52.09 81 SER A O 1
ATOM 583 N N . ARG A 1 82 ? 19.835 -15.117 -8.739 1.00 52.44 82 ARG A N 1
ATOM 584 C CA . ARG A 1 82 ? 19.256 -14.785 -10.052 1.00 52.44 82 ARG A CA 1
ATOM 585 C C . ARG A 1 82 ? 18.176 -15.777 -10.486 1.00 52.44 82 ARG A C 1
ATOM 587 O O . ARG A 1 82 ? 17.176 -15.349 -11.037 1.00 52.44 82 ARG A O 1
ATOM 594 N N . ALA A 1 83 ? 18.323 -17.071 -10.204 1.00 44.41 83 ALA A N 1
ATOM 595 C CA . ALA A 1 83 ? 17.326 -18.087 -10.556 1.00 44.41 83 ALA A CA 1
ATOM 596 C C . ALA A 1 83 ? 16.058 -18.021 -9.680 1.00 44.41 83 ALA A C 1
ATOM 598 O O . ALA A 1 83 ? 14.957 -18.173 -10.194 1.00 44.41 83 ALA A O 1
ATOM 599 N N . LEU A 1 84 ? 16.185 -17.715 -8.385 1.00 50.41 84 LEU A N 1
ATOM 600 C CA . LEU A 1 84 ? 15.061 -17.446 -7.476 1.00 50.41 84 LEU A CA 1
ATOM 601 C C . LEU A 1 84 ? 14.477 -16.042 -7.693 1.00 50.41 84 LEU A C 1
ATOM 603 O O . LEU A 1 84 ? 13.273 -15.861 -7.549 1.00 50.41 84 LEU A O 1
ATOM 607 N N . GLY A 1 85 ? 15.293 -15.075 -8.126 1.00 46.94 85 GLY A N 1
ATOM 608 C CA . GLY A 1 85 ? 14.823 -13.795 -8.668 1.00 46.94 85 GLY A CA 1
ATOM 609 C C . GLY A 1 85 ? 14.116 -13.916 -10.027 1.00 46.94 85 GLY A C 1
ATOM 610 O O . GLY A 1 85 ? 13.370 -13.017 -10.397 1.00 46.94 85 GLY A O 1
ATOM 611 N N . ASN A 1 86 ? 14.299 -15.040 -10.729 1.00 49.00 86 ASN A N 1
ATOM 612 C CA . ASN A 1 86 ? 13.681 -15.365 -12.021 1.00 49.00 86 ASN A CA 1
ATOM 613 C C . ASN A 1 86 ? 12.571 -16.426 -11.925 1.00 49.00 86 ASN A C 1
ATOM 615 O O . ASN A 1 86 ? 11.946 -16.741 -12.933 1.00 49.00 86 ASN A O 1
ATOM 619 N N . ALA A 1 87 ? 12.283 -16.958 -10.733 1.00 45.97 87 ALA A N 1
ATOM 620 C CA . ALA A 1 87 ? 11.034 -17.676 -10.472 1.00 45.97 87 ALA A CA 1
ATOM 621 C C . ALA A 1 87 ? 9.860 -16.704 -10.235 1.00 45.97 87 ALA A C 1
ATOM 623 O O . ALA A 1 87 ? 8.749 -17.120 -9.912 1.00 45.97 87 ALA A O 1
ATOM 624 N N . VAL A 1 88 ? 10.093 -15.400 -10.415 1.00 53.03 88 VAL A N 1
ATOM 625 C CA . VAL A 1 88 ? 9.040 -14.437 -10.705 1.00 53.03 88 VAL A CA 1
ATOM 626 C C . VAL A 1 88 ? 8.619 -14.674 -12.152 1.00 53.03 88 VAL A C 1
ATOM 628 O O . VAL A 1 88 ? 9.459 -14.617 -13.047 1.00 53.03 88 VAL A O 1
ATOM 631 N N . ALA A 1 89 ? 7.340 -14.987 -12.375 1.00 54.75 89 ALA A N 1
ATOM 632 C CA . ALA A 1 89 ? 6.734 -15.082 -13.703 1.00 54.75 89 ALA A CA 1
ATOM 633 C C . ALA A 1 89 ? 7.342 -14.033 -14.644 1.00 54.75 89 ALA A C 1
ATOM 635 O O . ALA A 1 89 ? 7.331 -12.864 -14.273 1.00 54.75 89 ALA A O 1
ATOM 636 N N . ALA A 1 90 ? 7.899 -14.461 -15.787 1.00 64.12 90 ALA A N 1
ATOM 637 C CA . ALA A 1 90 ? 8.657 -13.636 -16.732 1.00 64.12 90 ALA A CA 1
ATOM 638 C C . ALA A 1 90 ? 8.144 -12.188 -16.772 1.00 64.12 90 ALA A C 1
ATOM 640 O O . ALA A 1 90 ? 7.117 -11.888 -17.383 1.00 64.12 90 ALA A O 1
ATOM 641 N N . CYS A 1 91 ? 8.819 -11.307 -16.039 1.00 71.94 91 CYS A N 1
ATOM 642 C CA . CYS A 1 91 ? 8.348 -9.947 -15.889 1.00 71.94 91 CYS A CA 1
ATOM 643 C C . CYS A 1 91 ? 8.776 -9.135 -17.087 1.00 71.94 91 CYS A C 1
ATOM 645 O O . CYS A 1 91 ? 9.961 -8.892 -17.307 1.00 71.94 91 CYS A O 1
ATOM 647 N N . ASP A 1 92 ? 7.785 -8.696 -17.842 1.00 82.69 92 ASP A N 1
ATOM 648 C CA . ASP A 1 92 ? 7.995 -7.799 -18.955 1.00 82.69 92 ASP A CA 1
ATOM 649 C C . ASP A 1 92 ? 8.148 -6.359 -18.452 1.00 82.69 92 ASP A C 1
ATOM 651 O O . ASP A 1 92 ? 7.180 -5.619 -18.283 1.00 82.69 92 ASP A O 1
ATOM 655 N N . VAL A 1 93 ? 9.396 -5.998 -18.166 1.00 83.88 93 VAL A N 1
ATOM 656 C CA . VAL A 1 93 ? 9.832 -4.652 -17.761 1.00 83.88 93 VAL A CA 1
ATOM 657 C C . VAL A 1 93 ? 9.975 -3.710 -18.959 1.00 83.88 93 VAL A C 1
ATOM 659 O O . VAL A 1 93 ? 9.958 -2.492 -18.800 1.00 83.88 93 VAL A O 1
ATOM 662 N N . GLU A 1 94 ? 10.135 -4.258 -20.164 1.00 83.81 94 GLU A N 1
ATOM 663 C CA . GLU A 1 94 ? 10.466 -3.480 -21.357 1.00 83.81 94 GLU A CA 1
ATOM 664 C C . GLU A 1 94 ? 9.221 -2.891 -22.006 1.00 83.81 94 GLU A C 1
ATOM 666 O O . GLU A 1 94 ? 9.221 -1.719 -22.366 1.00 83.81 94 GLU A O 1
ATOM 671 N N . THR A 1 95 ? 8.144 -3.666 -22.132 1.00 85.88 95 THR A N 1
ATOM 672 C CA . THR A 1 95 ? 6.891 -3.215 -22.752 1.00 85.88 95 THR A CA 1
ATOM 673 C C . THR A 1 95 ? 6.267 -1.978 -22.094 1.00 85.88 95 THR A C 1
ATOM 675 O O . THR A 1 95 ? 5.942 -1.051 -22.841 1.00 85.88 95 THR A O 1
ATOM 678 N N . PRO A 1 96 ? 6.139 -1.874 -20.753 1.00 85.50 96 PRO A N 1
ATOM 679 C CA . PRO A 1 96 ? 5.636 -0.652 -20.112 1.00 85.50 96 PRO A CA 1
ATOM 680 C C . PRO A 1 96 ? 6.575 0.554 -20.273 1.00 85.50 96 PRO A C 1
ATOM 682 O O . PRO A 1 96 ? 6.119 1.693 -20.212 1.00 85.50 96 PRO A O 1
ATOM 685 N N . CYS A 1 97 ? 7.865 0.318 -20.518 1.00 89.56 97 CYS A N 1
ATOM 686 C CA . CYS A 1 97 ? 8.880 1.355 -20.691 1.00 89.56 97 CYS A CA 1
ATOM 687 C C . CYS A 1 97 ? 9.239 1.603 -22.168 1.00 89.56 97 CYS A C 1
ATOM 689 O O . CYS A 1 97 ? 10.220 2.281 -22.472 1.00 89.56 97 CYS A O 1
ATOM 691 N N . ARG A 1 98 ? 8.467 1.087 -23.132 1.00 88.06 98 ARG A N 1
ATOM 692 C CA . ARG A 1 98 ? 8.719 1.386 -24.549 1.00 88.06 98 ARG A CA 1
ATOM 693 C C . ARG A 1 98 ? 8.431 2.857 -24.839 1.00 88.06 98 ARG A C 1
ATOM 695 O O . ARG A 1 98 ? 7.348 3.356 -24.557 1.00 88.06 98 ARG A O 1
ATOM 702 N N . GLY A 1 99 ? 9.393 3.533 -25.464 1.00 85.81 99 GLY A N 1
ATOM 703 C CA . GLY A 1 99 ? 9.252 4.926 -25.902 1.00 85.81 99 GLY A CA 1
ATOM 704 C C . GLY A 1 99 ? 9.866 5.967 -24.965 1.00 85.81 99 GLY A C 1
ATOM 705 O O . GLY A 1 99 ? 9.814 7.151 -25.284 1.00 85.81 99 GLY A O 1
ATOM 706 N N . CYS A 1 100 ? 10.486 5.558 -23.853 1.00 85.94 100 CYS A N 1
ATOM 707 C CA . CYS A 1 100 ? 11.366 6.439 -23.089 1.00 85.94 100 CYS A CA 1
ATOM 708 C C . CYS A 1 100 ? 12.823 6.350 -23.566 1.00 85.94 100 CYS A C 1
ATOM 710 O O . CYS A 1 100 ? 13.256 5.366 -24.163 1.00 85.94 100 CYS A O 1
ATOM 712 N N . SER A 1 101 ? 13.602 7.392 -23.285 1.00 85.62 101 SER A N 1
ATOM 713 C CA . SER A 1 101 ? 15.044 7.432 -23.536 1.00 85.62 101 SER A CA 1
ATOM 714 C C . SER A 1 101 ? 15.751 8.208 -22.428 1.00 85.62 101 SER A C 1
ATOM 716 O O . SER A 1 101 ? 15.182 9.150 -21.879 1.00 85.62 101 SER A O 1
ATOM 718 N N . GLY A 1 102 ? 16.995 7.838 -22.119 1.00 89.06 102 GLY A N 1
ATOM 719 C CA . GLY A 1 102 ? 17.790 8.469 -21.060 1.00 89.06 102 GLY A CA 1
ATOM 720 C C . GLY A 1 102 ? 17.390 8.031 -19.645 1.00 89.06 102 GLY A C 1
ATOM 721 O O . GLY A 1 102 ? 16.778 6.979 -19.454 1.00 89.06 102 GLY A O 1
ATOM 722 N N . GLU A 1 103 ? 17.724 8.862 -18.655 1.00 87.88 103 GLU A N 1
ATOM 723 C CA . GLU A 1 103 ? 17.440 8.647 -17.226 1.00 87.88 103 GLU A CA 1
ATOM 724 C C . GLU A 1 103 ? 15.992 8.213 -16.895 1.00 87.88 103 GLU A C 1
ATOM 726 O O . GLU A 1 103 ? 15.831 7.244 -16.148 1.00 87.88 103 GLU A O 1
ATOM 731 N N . PRO A 1 104 ? 14.918 8.805 -17.467 1.00 86.56 104 PRO A N 1
ATOM 732 C CA . PRO A 1 104 ? 13.552 8.387 -17.131 1.00 86.56 104 PRO A CA 1
ATOM 733 C C . PRO A 1 104 ? 13.252 6.937 -17.524 1.00 86.56 104 PRO A C 1
ATOM 735 O O . PRO A 1 104 ? 12.386 6.302 -16.925 1.00 86.56 104 PRO A O 1
ATOM 738 N N . CYS A 1 105 ? 13.977 6.389 -18.502 1.00 89.69 105 CYS A N 1
ATOM 739 C CA . CYS A 1 105 ? 13.797 5.005 -18.915 1.00 89.69 105 CYS A CA 1
ATOM 740 C C . CYS A 1 105 ? 14.441 4.015 -17.952 1.00 89.69 105 CYS A C 1
ATOM 742 O O . CYS A 1 105 ? 13.882 2.953 -17.683 1.00 89.69 105 CYS A O 1
ATOM 744 N N . GLN A 1 106 ? 15.575 4.397 -17.366 1.00 88.62 106 GLN A N 1
ATOM 745 C CA . GLN A 1 106 ? 16.177 3.635 -16.283 1.00 88.62 106 GLN A CA 1
ATOM 746 C C . GLN A 1 106 ? 15.250 3.603 -15.060 1.00 88.62 106 GLN A C 1
ATOM 748 O O . GLN A 1 106 ? 14.976 2.529 -14.530 1.00 88.62 106 GLN A O 1
ATOM 753 N N . LEU A 1 107 ? 14.683 4.752 -14.679 1.00 90.62 107 LEU A N 1
ATOM 754 C CA . LEU A 1 107 ? 13.720 4.841 -13.577 1.00 90.62 107 LEU A CA 1
ATOM 755 C C . LEU A 1 107 ? 12.460 4.002 -13.826 1.00 90.62 107 LEU A C 1
ATOM 757 O O . LEU A 1 107 ? 11.989 3.321 -12.917 1.00 90.62 107 LEU A O 1
ATOM 761 N N . CYS A 1 108 ? 11.934 4.015 -15.054 1.00 91.00 108 CYS A N 1
ATOM 762 C CA . CYS A 1 108 ? 10.792 3.185 -15.432 1.00 91.00 108 CYS A CA 1
ATOM 763 C C . CYS A 1 108 ? 11.089 1.691 -15.239 1.00 91.00 108 CYS A C 1
ATOM 765 O O . CYS A 1 108 ? 10.324 0.990 -14.580 1.00 91.00 108 CYS A O 1
ATOM 767 N N . ARG A 1 109 ? 12.232 1.211 -15.748 1.00 90.25 109 ARG A N 1
ATOM 768 C CA . ARG A 1 109 ? 12.621 -0.202 -15.631 1.00 90.25 109 ARG A CA 1
ATOM 769 C C . ARG A 1 109 ? 12.799 -0.631 -14.180 1.00 90.25 109 ARG A C 1
ATOM 771 O O . ARG A 1 109 ? 12.310 -1.687 -13.795 1.00 90.25 109 ARG A O 1
ATOM 778 N N . GLU A 1 110 ? 13.461 0.187 -13.367 1.00 89.44 110 GLU A N 1
ATOM 779 C CA . GLU A 1 110 ? 13.656 -0.108 -11.944 1.00 89.44 110 GLU A CA 1
ATOM 780 C C . GLU A 1 110 ? 12.326 -0.163 -11.175 1.00 89.44 110 GLU A C 1
ATOM 782 O O . GLU A 1 110 ? 12.133 -1.022 -10.313 1.00 89.44 110 GLU A O 1
ATOM 787 N N . GLU A 1 111 ? 11.376 0.714 -11.505 1.00 89.50 111 GLU A N 1
ATOM 788 C CA . GLU A 1 111 ? 10.045 0.699 -10.902 1.00 89.50 111 GLU A CA 1
ATOM 789 C C . GLU A 1 111 ? 9.237 -0.540 -11.300 1.00 89.50 111 GLU A C 1
ATOM 791 O O . GLU A 1 111 ? 8.645 -1.199 -10.443 1.00 89.50 111 GLU A O 1
ATOM 796 N N . GLU A 1 112 ? 9.205 -0.872 -12.589 1.00 90.31 112 GLU A N 1
ATOM 797 C CA . GLU A 1 112 ? 8.500 -2.051 -13.093 1.00 90.31 112 GLU A CA 1
ATOM 798 C C . GLU A 1 112 ? 9.133 -3.347 -12.567 1.00 90.31 112 GLU A C 1
ATOM 800 O O . GLU A 1 112 ? 8.421 -4.298 -12.240 1.00 90.31 112 GLU A O 1
ATOM 805 N N . GLN A 1 113 ? 10.451 -3.363 -12.349 1.00 88.19 113 GLN A N 1
ATOM 806 C CA . GLN A 1 113 ? 11.144 -4.465 -11.685 1.00 88.19 113 GLN A CA 1
ATOM 807 C C . GLN A 1 113 ? 10.726 -4.608 -10.212 1.00 88.19 113 GLN A C 1
ATOM 809 O O . GLN A 1 113 ? 10.486 -5.724 -9.741 1.00 88.19 113 GLN A O 1
ATOM 814 N N . ALA A 1 114 ? 10.563 -3.499 -9.487 1.00 88.25 114 ALA A N 1
ATOM 815 C CA . ALA A 1 114 ? 10.042 -3.525 -8.120 1.00 88.25 114 ALA A CA 1
ATOM 816 C C . ALA A 1 114 ? 8.579 -4.005 -8.072 1.00 88.25 114 ALA A C 1
ATOM 818 O O . ALA A 1 114 ? 8.245 -4.868 -7.257 1.00 88.25 114 ALA A O 1
ATOM 819 N N . LYS A 1 115 ? 7.715 -3.523 -8.979 1.00 86.88 115 LYS A N 1
ATOM 820 C CA . LYS A 1 115 ? 6.314 -3.982 -9.111 1.00 86.88 115 LYS A CA 1
ATOM 821 C C . LYS A 1 115 ? 6.233 -5.476 -9.401 1.00 86.88 115 LYS A C 1
ATOM 823 O O . LYS A 1 115 ? 5.428 -6.188 -8.803 1.00 86.88 115 LYS A O 1
ATOM 828 N N . CYS A 1 116 ? 7.070 -5.939 -10.318 1.00 88.12 116 CYS A N 1
ATOM 82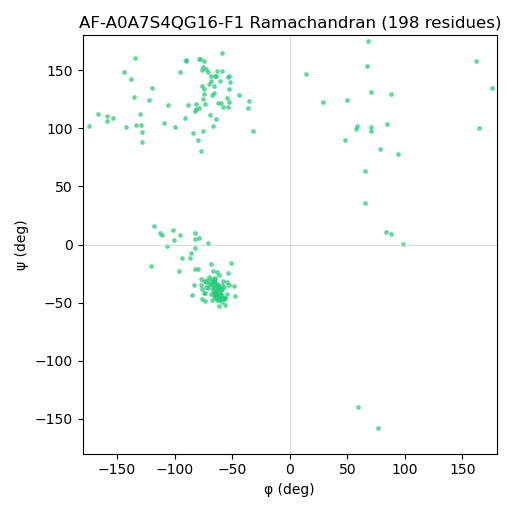9 C CA . CYS A 1 116 ? 7.225 -7.341 -10.660 1.00 88.12 116 CYS A CA 1
ATOM 830 C C . CYS A 1 116 ? 7.583 -8.186 -9.429 1.00 88.12 116 CYS A C 1
ATOM 832 O O . CYS A 1 116 ? 6.894 -9.158 -9.127 1.00 88.12 116 CYS A O 1
ATOM 834 N N . CYS A 1 117 ? 8.615 -7.783 -8.684 1.00 87.69 117 CYS A N 1
ATOM 835 C CA . CYS A 1 117 ? 9.054 -8.481 -7.479 1.00 87.69 117 CYS A CA 1
ATOM 836 C C . CYS A 1 117 ? 7.941 -8.561 -6.420 1.00 87.69 117 CYS A C 1
ATOM 838 O O . CYS A 1 117 ? 7.694 -9.631 -5.863 1.00 87.69 117 CYS A O 1
ATOM 840 N N . LEU A 1 118 ? 7.210 -7.462 -6.204 1.00 84.94 118 LEU A N 1
ATOM 841 C CA . LEU A 1 118 ? 6.057 -7.425 -5.298 1.00 84.94 118 LEU A CA 1
ATOM 842 C C . LEU A 1 118 ? 4.946 -8.383 -5.749 1.00 84.94 118 LEU A C 1
ATOM 844 O O . LEU A 1 118 ? 4.385 -9.118 -4.939 1.00 84.94 118 LEU A O 1
ATOM 848 N N . ARG A 1 119 ? 4.650 -8.425 -7.055 1.00 81.38 119 ARG A N 1
ATOM 849 C CA . ARG A 1 119 ? 3.662 -9.350 -7.634 1.00 81.38 119 ARG A CA 1
ATOM 850 C C . ARG A 1 119 ? 4.103 -10.812 -7.522 1.00 81.38 119 ARG A C 1
ATOM 852 O O . ARG A 1 119 ? 3.259 -11.684 -7.353 1.00 81.38 119 ARG A O 1
ATOM 859 N N . GLY A 1 120 ? 5.408 -11.065 -7.575 1.00 79.31 120 GLY A N 1
ATOM 860 C CA . GLY A 1 120 ? 6.021 -12.372 -7.336 1.00 79.31 120 GLY A CA 1
ATOM 861 C C . GLY A 1 120 ? 5.985 -12.839 -5.878 1.00 79.31 120 GLY A C 1
ATOM 862 O O . GLY A 1 120 ? 6.506 -13.911 -5.584 1.00 79.31 120 GLY A O 1
ATOM 863 N N . GLY A 1 121 ? 5.396 -12.060 -4.963 1.00 76.75 121 GLY A N 1
ATOM 864 C CA . GLY A 1 121 ? 5.325 -12.383 -3.536 1.00 76.75 121 GLY A CA 1
ATOM 865 C C . GLY A 1 121 ? 6.531 -11.907 -2.723 1.00 76.75 121 GLY A C 1
ATOM 866 O O . GLY A 1 121 ? 6.652 -12.258 -1.550 1.00 76.75 121 GLY A O 1
ATOM 867 N N . GLY A 1 122 ? 7.422 -11.105 -3.313 1.00 79.44 122 GLY A N 1
ATOM 868 C CA . GLY A 1 122 ? 8.500 -10.447 -2.585 1.00 79.44 122 GLY A CA 1
ATOM 869 C C . GLY A 1 122 ? 7.970 -9.370 -1.635 1.00 79.44 122 GLY A C 1
ATOM 870 O O . GLY A 1 122 ? 6.994 -8.678 -1.923 1.00 79.44 122 GLY A O 1
ATOM 871 N N . SER A 1 123 ? 8.625 -9.205 -0.486 1.00 80.44 123 SER A N 1
ATOM 872 C CA . SER A 1 123 ? 8.307 -8.115 0.445 1.00 80.44 123 SER A CA 1
ATOM 873 C C . SER A 1 123 ? 8.794 -6.765 -0.092 1.00 80.44 123 SER A C 1
ATOM 875 O O . SER A 1 123 ? 9.802 -6.692 -0.794 1.00 80.44 123 SER A O 1
ATOM 877 N N . GLN A 1 124 ? 8.126 -5.668 0.275 1.00 83.75 124 GLN A N 1
ATOM 878 C CA . GLN A 1 124 ? 8.511 -4.327 -0.183 1.00 83.75 124 GLN A CA 1
ATOM 879 C C . GLN A 1 124 ? 9.935 -3.946 0.224 1.00 83.75 124 GLN A C 1
ATOM 881 O O . GLN A 1 124 ? 10.675 -3.396 -0.586 1.00 83.75 124 GLN A O 1
ATOM 886 N N . SER A 1 125 ? 10.361 -4.302 1.437 1.00 82.69 125 SER A N 1
ATOM 887 C CA . SER A 1 125 ? 11.737 -4.074 1.887 1.00 82.69 125 SER A CA 1
ATOM 888 C C . SER A 1 125 ? 12.760 -4.809 1.021 1.00 82.69 125 SER A C 1
ATOM 890 O O . SER A 1 125 ? 13.817 -4.254 0.745 1.00 82.69 125 SER A O 1
ATOM 892 N N . GLN A 1 126 ? 12.445 -6.017 0.547 1.00 86.38 126 GLN A N 1
ATOM 893 C CA . GLN A 1 126 ? 13.317 -6.801 -0.326 1.00 86.38 126 GLN A CA 1
ATOM 894 C C . GLN A 1 126 ? 13.318 -6.271 -1.764 1.00 86.38 126 GLN A C 1
ATOM 896 O O . GLN A 1 126 ? 14.384 -6.076 -2.345 1.00 86.38 126 GLN A O 1
ATOM 901 N N . CYS A 1 127 ? 12.140 -5.991 -2.324 1.00 88.50 127 CYS A N 1
ATOM 902 C CA . CYS A 1 127 ? 11.994 -5.517 -3.700 1.00 88.50 127 CYS A CA 1
ATOM 903 C C . CYS A 1 127 ? 12.511 -4.086 -3.899 1.00 88.50 127 CYS A C 1
ATOM 905 O O . CYS A 1 127 ? 12.960 -3.739 -4.987 1.00 88.50 127 CYS A O 1
ATOM 907 N N . CYS A 1 128 ? 12.487 -3.265 -2.847 1.00 90.00 128 CYS A N 1
ATOM 908 C CA . CYS A 1 128 ? 12.864 -1.854 -2.893 1.00 90.00 128 CYS A CA 1
ATOM 909 C C . CYS A 1 128 ? 14.169 -1.526 -2.147 1.00 90.00 128 CYS A C 1
ATOM 911 O O . CYS A 1 128 ? 14.517 -0.351 -2.008 1.00 90.00 128 CYS A O 1
ATOM 913 N N . ALA A 1 129 ? 14.926 -2.525 -1.676 1.00 86.75 129 ALA A N 1
ATOM 914 C CA . ALA A 1 129 ? 16.194 -2.295 -0.974 1.00 86.75 129 ALA A CA 1
ATOM 915 C C . ALA A 1 129 ? 17.207 -1.525 -1.842 1.00 86.75 129 ALA A C 1
ATOM 917 O O . ALA A 1 129 ? 17.805 -0.538 -1.395 1.00 86.75 129 ALA A O 1
ATOM 918 N N . ASN A 1 130 ? 17.346 -1.960 -3.098 1.00 85.12 130 ASN A N 1
ATOM 919 C CA . ASN A 1 130 ? 18.427 -1.562 -4.004 1.00 85.12 130 ASN A CA 1
ATOM 920 C C . ASN A 1 130 ? 17.965 -0.719 -5.204 1.00 85.12 130 ASN A C 1
ATOM 922 O O . ASN A 1 130 ? 18.755 -0.490 -6.113 1.00 85.12 130 ASN A O 1
ATOM 926 N N . VAL A 1 131 ? 16.711 -0.261 -5.223 1.00 87.88 131 VAL A N 1
ATOM 927 C CA . VAL A 1 131 ? 16.219 0.636 -6.284 1.00 87.88 131 VAL A CA 1
ATOM 928 C C . VAL A 1 131 ? 16.762 2.053 -6.099 1.00 87.88 131 VAL A C 1
ATOM 930 O O . VAL A 1 131 ? 17.124 2.443 -4.979 1.00 87.88 131 VAL A O 1
ATOM 933 N N . ASN A 1 132 ? 16.791 2.845 -7.173 1.00 89.25 132 ASN A N 1
ATOM 934 C CA . ASN A 1 132 ? 17.188 4.248 -7.116 1.00 89.25 132 ASN A CA 1
ATOM 935 C C . ASN A 1 132 ? 16.388 5.007 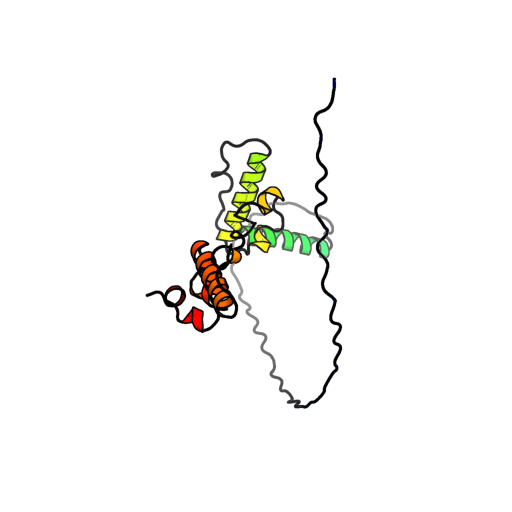-6.029 1.00 89.25 132 ASN A C 1
ATOM 937 O O . ASN A 1 132 ? 15.180 4.787 -5.881 1.00 89.25 132 ASN A O 1
ATOM 941 N N . PRO A 1 133 ? 17.027 5.909 -5.255 1.00 86.00 133 PRO A N 1
ATOM 942 C CA . PRO A 1 133 ? 16.355 6.730 -4.249 1.00 86.00 133 PRO A CA 1
ATOM 943 C C . PRO A 1 133 ? 15.081 7.423 -4.743 1.00 86.00 133 PRO A C 1
ATOM 945 O O . PRO A 1 133 ? 14.118 7.511 -3.989 1.00 86.00 133 PRO A O 1
ATOM 948 N N . GLN A 1 134 ? 15.033 7.859 -6.003 1.00 85.75 134 GLN A N 1
ATOM 949 C CA . GLN A 1 134 ? 13.832 8.451 -6.595 1.00 85.75 134 GLN A CA 1
ATOM 950 C C . GLN A 1 134 ? 12.661 7.459 -6.625 1.00 85.75 134 GLN A C 1
ATOM 952 O O . GLN A 1 134 ? 11.534 7.848 -6.334 1.00 85.75 134 GLN A O 1
ATOM 957 N N . ILE A 1 135 ? 12.921 6.174 -6.891 1.00 87.00 135 ILE A N 1
ATOM 958 C CA . ILE A 1 135 ? 11.914 5.103 -6.870 1.00 87.00 135 ILE A CA 1
ATOM 959 C C . ILE A 1 135 ? 11.494 4.760 -5.441 1.00 87.00 135 ILE A C 1
ATOM 961 O O . ILE A 1 135 ? 10.320 4.479 -5.217 1.00 87.00 135 ILE A O 1
ATOM 965 N N . LYS A 1 136 ? 12.394 4.869 -4.452 1.00 85.56 136 LYS A N 1
ATOM 966 C CA . LYS A 1 136 ? 12.064 4.623 -3.033 1.00 85.56 136 LYS A CA 1
ATOM 967 C C . LYS A 1 136 ? 10.939 5.516 -2.511 1.00 85.56 136 LYS A C 1
ATOM 969 O O . LYS A 1 136 ? 10.182 5.082 -1.652 1.00 85.56 136 LYS A O 1
ATOM 974 N N . PHE A 1 137 ? 10.811 6.734 -3.037 1.00 80.69 137 PHE A N 1
ATOM 975 C CA . PHE A 1 137 ? 9.729 7.654 -2.671 1.00 80.69 137 PHE A CA 1
ATOM 976 C C . PHE A 1 137 ? 8.451 7.460 -3.497 1.00 80.69 137 PHE A C 1
ATOM 978 O O . PHE A 1 137 ? 7.404 8.002 -3.138 1.00 80.69 137 PHE A O 1
ATOM 985 N N . ARG A 1 138 ? 8.500 6.683 -4.586 1.00 84.75 138 ARG A N 1
ATOM 986 C CA . ARG A 1 138 ? 7.316 6.385 -5.398 1.00 84.75 138 ARG A CA 1
ATOM 987 C C . ARG A 1 138 ? 6.417 5.363 -4.696 1.00 84.75 138 ARG A C 1
ATOM 989 O O . ARG A 1 138 ? 6.943 4.499 -3.997 1.00 84.75 138 ARG A O 1
ATOM 996 N N . PRO A 1 139 ? 5.095 5.374 -4.961 1.00 80.00 139 PRO A N 1
ATOM 997 C CA . PRO A 1 139 ? 4.113 4.524 -4.270 1.00 80.00 139 PRO A CA 1
ATOM 998 C C . PRO A 1 139 ? 4.425 3.020 -4.270 1.00 80.00 139 PRO A C 1
ATOM 1000 O O . PRO A 1 139 ? 3.991 2.289 -3.388 1.00 80.00 139 PRO A O 1
ATOM 1003 N N . VAL A 1 140 ? 5.196 2.547 -5.252 1.00 84.31 140 VAL A N 1
ATOM 1004 C CA . VAL A 1 140 ? 5.650 1.152 -5.341 1.00 84.31 140 VAL A CA 1
ATOM 1005 C C . VAL A 1 140 ? 6.535 0.767 -4.155 1.00 84.31 140 VAL A C 1
ATOM 1007 O O . VAL A 1 140 ? 6.459 -0.355 -3.663 1.00 84.31 140 VAL A O 1
ATOM 1010 N N . CYS A 1 141 ? 7.359 1.693 -3.670 1.00 85.06 141 CYS A N 1
ATOM 1011 C CA . CYS A 1 141 ? 8.392 1.430 -2.673 1.00 85.06 141 CYS A CA 1
ATOM 1012 C C . CYS A 1 141 ? 8.252 2.233 -1.379 1.00 85.06 141 CYS A C 1
ATOM 1014 O O . CYS A 1 141 ? 8.814 1.818 -0.367 1.00 85.06 141 CYS A O 1
ATOM 1016 N N . SER A 1 142 ? 7.485 3.324 -1.378 1.00 76.75 142 SER A N 1
ATOM 1017 C CA . SER A 1 142 ? 7.232 4.138 -0.182 1.00 76.75 142 SER A CA 1
ATOM 1018 C C . SER A 1 142 ? 6.123 3.591 0.722 1.00 76.75 142 SER A C 1
ATOM 1020 O O . SER A 1 142 ? 5.796 4.204 1.736 1.00 76.75 142 SER A O 1
ATOM 1022 N N . GLY A 1 143 ? 5.582 2.417 0.392 1.00 66.38 143 GLY A N 1
ATOM 1023 C CA . GLY A 1 143 ? 4.381 1.881 1.021 1.00 66.38 143 GLY A CA 1
ATOM 1024 C C . GLY A 1 143 ? 3.148 2.704 0.655 1.00 66.38 143 GLY A C 1
ATOM 1025 O O . GLY A 1 143 ? 3.249 3.737 -0.014 1.00 66.38 143 GLY A O 1
ATOM 1026 N N . PRO A 1 144 ? 1.953 2.270 1.078 1.00 63.78 144 PRO A N 1
ATOM 1027 C CA . PRO A 1 144 ? 0.841 3.199 1.138 1.00 63.78 144 PRO A CA 1
ATOM 1028 C C . PRO A 1 144 ? 1.248 4.434 1.956 1.00 63.78 144 PRO A C 1
ATOM 1030 O O . PRO A 1 144 ? 1.998 4.290 2.930 1.00 63.78 144 PRO A O 1
ATOM 1033 N N . PRO A 1 145 ? 0.778 5.639 1.583 1.00 65.56 145 PRO A N 1
ATOM 1034 C CA . PRO A 1 145 ? 1.079 6.838 2.349 1.00 65.56 145 PRO A CA 1
ATOM 1035 C C . PRO A 1 145 ? 0.719 6.609 3.823 1.00 65.56 145 PRO A C 1
ATOM 1037 O O . PRO A 1 145 ? -0.259 5.904 4.106 1.00 65.56 145 PRO A O 1
ATOM 1040 N N . PRO A 1 146 ? 1.490 7.180 4.768 1.00 71.38 146 PRO A N 1
ATOM 1041 C CA . PRO A 1 146 ? 1.134 7.098 6.173 1.00 71.38 146 PRO A CA 1
ATOM 1042 C C . PRO A 1 146 ? -0.292 7.621 6.329 1.00 71.38 146 PRO A C 1
ATOM 1044 O O . PRO A 1 146 ? -0.626 8.704 5.849 1.00 71.38 146 PRO A O 1
ATOM 1047 N N . CYS A 1 147 ? -1.144 6.808 6.942 1.00 84.50 147 CYS A N 1
ATOM 1048 C CA . CYS A 1 147 ? -2.545 7.137 7.122 1.00 84.50 147 CYS A CA 1
ATOM 1049 C C . CYS A 1 147 ? -2.662 8.431 7.931 1.00 84.50 147 CYS A C 1
ATOM 1051 O O . CYS A 1 147 ? -2.171 8.496 9.059 1.00 84.50 147 CYS A O 1
ATOM 1053 N N . ASP A 1 148 ? -3.319 9.450 7.376 1.00 88.75 148 ASP A N 1
ATOM 1054 C CA . ASP A 1 148 ? -3.651 10.661 8.127 1.00 88.75 148 ASP A CA 1
ATOM 1055 C C . ASP A 1 148 ? -4.844 10.365 9.041 1.00 88.75 148 ASP A C 1
ATOM 1057 O O . A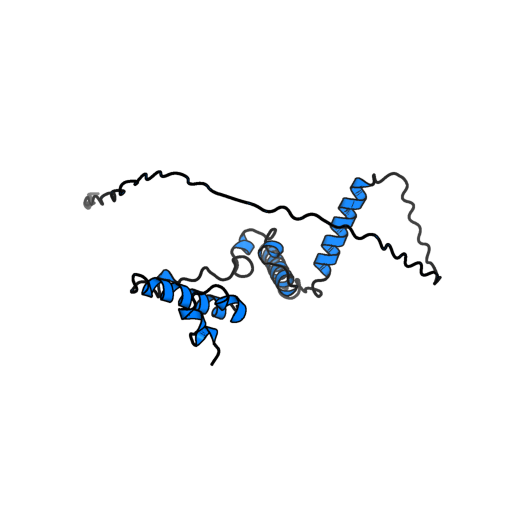SP A 1 148 ? -6.001 10.623 8.719 1.00 88.75 148 ASP A O 1
ATOM 1061 N N . THR A 1 149 ? -4.553 9.740 10.179 1.00 90.00 149 THR A N 1
ATOM 1062 C CA . THR A 1 149 ? -5.544 9.443 11.218 1.00 90.00 149 THR A CA 1
ATOM 1063 C C . THR A 1 149 ? -5.784 10.651 12.127 1.00 90.00 149 THR A C 1
ATOM 1065 O O . THR A 1 149 ? -6.809 10.748 12.794 1.00 90.00 149 THR A O 1
ATOM 1068 N N . GLU A 1 150 ? -4.841 11.594 12.179 1.00 90.50 150 GLU A N 1
ATOM 1069 C CA . GLU A 1 150 ? -4.880 12.731 13.102 1.00 90.50 150 GLU A CA 1
ATOM 1070 C C . GLU A 1 150 ? -5.909 13.788 12.695 1.00 90.50 150 GLU A C 1
ATOM 1072 O O . GLU A 1 150 ? -6.623 14.314 13.554 1.00 90.50 150 GLU A O 1
ATOM 1077 N N . THR A 1 151 ? -6.004 14.097 11.401 1.00 94.56 151 THR A N 1
ATOM 1078 C CA . THR A 1 151 ? -6.942 15.092 10.869 1.00 94.56 151 THR A CA 1
ATOM 1079 C C . THR A 1 151 ? -8.412 14.722 11.121 1.00 94.56 151 THR A C 1
ATOM 1081 O O . THR A 1 151 ? -9.115 15.544 11.720 1.00 94.56 151 THR A O 1
ATOM 1084 N N . PRO A 1 152 ? -8.899 13.515 10.759 1.00 94.12 152 PRO A N 1
ATOM 1085 C CA . PRO A 1 152 ? -10.285 13.116 11.027 1.00 94.12 152 PRO A CA 1
ATOM 1086 C C . PRO A 1 152 ? -10.600 13.009 12.528 1.00 94.12 152 PRO A C 1
ATOM 1088 O O . PRO A 1 152 ? -11.726 13.279 12.942 1.00 94.12 152 PRO A O 1
ATOM 1091 N N . CYS A 1 153 ? -9.608 12.698 13.367 1.00 96.19 153 CYS A N 1
ATOM 1092 C CA . CYS A 1 153 ? -9.799 12.502 14.807 1.00 96.19 153 CYS A CA 1
ATOM 1093 C C . CYS A 1 153 ? -9.508 13.742 15.666 1.00 96.19 15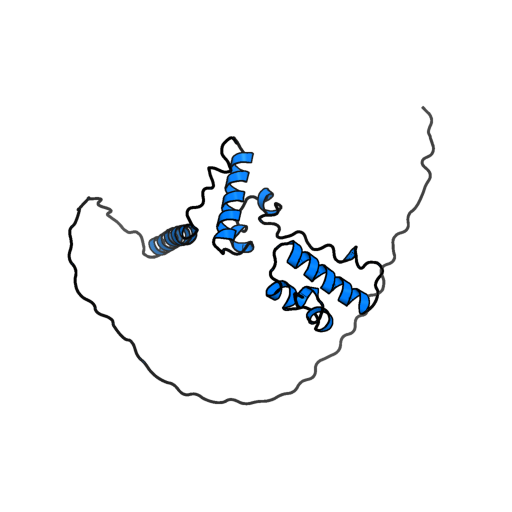3 CYS A C 1
ATOM 1095 O O . CYS A 1 153 ? -9.506 13.657 16.898 1.00 96.19 153 CYS A O 1
ATOM 1097 N N . ARG A 1 154 ? -9.278 14.914 15.059 1.00 95.12 154 ARG A N 1
ATOM 1098 C CA . ARG A 1 154 ? -8.852 16.127 15.778 1.00 95.12 154 ARG A CA 1
ATOM 1099 C C . ARG A 1 154 ? -9.866 16.617 16.828 1.00 95.12 154 ARG A C 1
ATOM 1101 O O . ARG A 1 154 ? -9.457 17.239 17.803 1.00 95.12 154 ARG A O 1
ATOM 1108 N N . GLY A 1 155 ? -11.157 16.321 16.657 1.00 93.81 155 GLY A N 1
ATOM 1109 C CA . GLY A 1 155 ? -12.229 16.690 17.596 1.00 93.81 155 GLY A CA 1
ATOM 1110 C C . GLY A 1 155 ? -12.458 15.710 18.754 1.00 93.81 155 GLY A C 1
ATOM 1111 O O . GLY A 1 155 ? -13.235 16.012 19.656 1.00 93.81 155 GLY A O 1
ATOM 1112 N N . ALA A 1 156 ? -11.802 14.549 18.747 1.00 94.75 156 ALA A N 1
ATOM 1113 C CA . ALA A 1 156 ? -11.954 13.536 19.782 1.00 94.75 156 ALA A CA 1
ATOM 1114 C C . ALA A 1 156 ? -10.861 13.664 20.858 1.00 94.75 156 ALA A C 1
ATOM 1116 O O . ALA A 1 156 ? -9.716 14.037 20.578 1.00 94.75 156 ALA A O 1
ATOM 1117 N N . SER A 1 157 ? -11.196 13.307 22.098 1.00 95.31 157 SER A N 1
ATOM 1118 C CA . SER A 1 157 ? -10.269 13.275 23.234 1.00 95.31 157 SER A CA 1
ATOM 1119 C C . SER A 1 157 ? -10.431 11.987 24.051 1.00 95.31 157 SER A C 1
ATOM 1121 O O . SER A 1 157 ? -11.436 11.284 23.935 1.00 95.31 157 SER A O 1
ATOM 1123 N N . GLY A 1 158 ? -9.409 11.647 24.843 1.00 95.12 158 GLY A N 1
ATOM 1124 C CA . GLY A 1 158 ? -9.405 10.441 25.678 1.00 95.12 158 GLY A CA 1
ATOM 1125 C C . GLY A 1 158 ? -9.564 9.144 24.876 1.00 95.12 158 GLY A C 1
ATOM 1126 O O . GLY A 1 158 ? -9.009 9.006 23.786 1.00 95.12 158 GLY A O 1
ATOM 1127 N N . GLU A 1 159 ? -10.343 8.204 25.413 1.00 94.38 159 GLU A N 1
ATOM 1128 C CA . GLU A 1 159 ? -10.578 6.881 24.813 1.00 94.38 159 GLU A CA 1
ATOM 1129 C C . GLU A 1 159 ? -11.273 6.970 23.442 1.00 94.38 159 GLU A C 1
ATOM 1131 O O . GLU A 1 159 ? -10.925 6.242 22.513 1.00 94.38 159 GLU A O 1
ATOM 1136 N N . ALA A 1 160 ? -12.174 7.942 23.260 1.00 94.12 160 ALA A N 1
ATOM 1137 C CA . ALA A 1 160 ? -12.845 8.169 21.980 1.00 94.12 160 ALA A CA 1
ATOM 1138 C C . ALA A 1 160 ? -11.863 8.570 20.866 1.00 94.12 160 ALA A C 1
ATOM 1140 O O . ALA A 1 160 ? -12.045 8.179 19.713 1.00 94.12 160 ALA A O 1
ATOM 1141 N N . ARG A 1 161 ? -10.790 9.311 21.198 1.00 95.69 161 ARG A N 1
ATOM 1142 C CA . ARG A 1 161 ? -9.726 9.620 20.227 1.00 95.69 161 ARG A CA 1
ATOM 1143 C C . ARG A 1 161 ? -9.003 8.353 19.801 1.00 95.69 161 ARG A C 1
ATOM 1145 O O . ARG A 1 161 ? -8.736 8.188 18.619 1.00 95.69 161 ARG A O 1
ATOM 1152 N N . GLN A 1 162 ? -8.702 7.469 20.746 1.00 95.06 162 GLN A N 1
ATOM 1153 C CA . GLN A 1 162 ? -7.969 6.243 20.457 1.00 95.06 162 GLN A CA 1
ATOM 1154 C C . GLN A 1 162 ? -8.768 5.306 19.546 1.00 95.06 162 GLN A C 1
ATOM 1156 O O . GLN A 1 162 ? -8.236 4.834 18.546 1.00 95.06 162 GLN A O 1
ATOM 1161 N N . LEU A 1 163 ? -10.065 5.143 19.814 1.00 95.44 163 LEU A N 1
ATOM 1162 C CA . LEU A 1 163 ? -10.968 4.378 18.949 1.00 95.44 163 LEU A CA 1
ATOM 1163 C C . LEU A 1 163 ? -11.094 4.989 17.550 1.00 95.44 163 LEU A C 1
ATOM 1165 O O . LEU A 1 163 ? -11.109 4.256 16.565 1.00 95.44 163 LEU A O 1
ATOM 1169 N N . CYS A 1 164 ? -11.156 6.320 17.454 1.00 96.12 164 CYS A N 1
ATOM 1170 C CA . CYS A 1 164 ? -11.169 7.010 16.166 1.00 96.12 164 CYS A CA 1
ATOM 1171 C C . CYS A 1 164 ? -9.885 6.734 15.370 1.00 96.12 164 CYS A C 1
ATOM 1173 O O . CYS A 1 164 ? -9.959 6.359 14.204 1.00 96.12 164 CYS A O 1
ATOM 1175 N N . LEU A 1 165 ? -8.711 6.866 16.001 1.00 94.44 165 LEU A N 1
ATOM 1176 C CA . LEU A 1 165 ? -7.424 6.637 15.337 1.00 94.44 165 LEU A CA 1
ATOM 1177 C C . LEU A 1 165 ? -7.308 5.202 14.809 1.00 94.44 165 LEU A C 1
ATOM 1179 O O . LEU A 1 165 ? -6.898 5.009 13.666 1.00 94.44 165 LEU A O 1
ATOM 1183 N N . GLU A 1 166 ? -7.702 4.209 15.609 1.00 93.94 166 GLU A N 1
ATOM 1184 C CA . GLU A 1 166 ? -7.716 2.806 15.181 1.00 93.94 166 GLU A CA 1
ATOM 1185 C C . GLU A 1 166 ? -8.701 2.568 14.029 1.00 93.94 166 GLU A C 1
ATOM 1187 O O . GLU A 1 166 ? -8.366 1.892 13.058 1.00 93.94 166 GLU A O 1
ATOM 1192 N N . GLU A 1 167 ? -9.905 3.140 14.096 1.00 94.56 167 GLU A N 1
ATOM 1193 C CA . GLU A 1 167 ? -10.894 3.010 13.026 1.00 94.56 167 GLU A CA 1
ATOM 1194 C C . GLU A 1 167 ? -10.381 3.600 11.705 1.00 94.56 167 GLU A C 1
ATOM 1196 O O . GLU A 1 167 ? -10.477 2.953 10.659 1.00 94.56 167 GLU A O 1
ATOM 1201 N N . GLU A 1 168 ? -9.808 4.804 11.742 1.00 95.19 168 GLU A N 1
ATOM 1202 C CA . GLU A 1 168 ? -9.247 5.464 10.561 1.00 95.19 168 GLU A CA 1
ATOM 1203 C C . GLU A 1 168 ? -8.025 4.712 10.018 1.00 95.19 168 GLU A C 1
ATOM 1205 O O . GLU A 1 168 ? -7.852 4.599 8.801 1.00 95.19 168 GLU A O 1
ATOM 1210 N N . GLN A 1 169 ? -7.224 4.098 10.891 1.00 92.38 169 GLN A N 1
ATOM 1211 C CA . GLN A 1 169 ? -6.126 3.229 10.476 1.00 92.38 169 GLN A CA 1
ATOM 1212 C C . GLN A 1 169 ? -6.633 1.995 9.713 1.00 92.38 169 GLN A C 1
ATOM 1214 O O . GLN A 1 169 ? -6.083 1.658 8.661 1.00 92.38 169 GLN A O 1
ATOM 1219 N N . VAL A 1 170 ? -7.712 1.352 10.176 1.00 93.69 170 VAL A N 1
ATOM 1220 C CA . VAL A 1 170 ? -8.340 0.224 9.463 1.00 93.69 170 VAL A CA 1
ATOM 1221 C C . VAL A 1 170 ? -8.919 0.673 8.125 1.00 93.69 170 VAL A C 1
ATOM 1223 O O . VAL A 1 170 ? -8.677 0.014 7.113 1.00 93.69 170 VAL A O 1
ATOM 1226 N N . LYS A 1 171 ? -9.651 1.795 8.086 1.00 93.69 171 LYS A N 1
ATOM 1227 C CA . LYS A 1 171 ? -10.214 2.350 6.838 1.00 93.69 171 LYS A CA 1
ATOM 1228 C C . LYS A 1 171 ? -9.130 2.606 5.804 1.00 93.69 171 LYS A C 1
ATOM 1230 O O . LYS A 1 171 ? -9.281 2.230 4.640 1.00 93.69 171 LYS A O 1
ATOM 1235 N N . CYS A 1 172 ? -8.034 3.213 6.237 1.00 93.00 172 CYS A N 1
ATOM 1236 C CA . CYS A 1 172 ? -6.884 3.476 5.394 1.00 93.00 172 CYS A CA 1
ATOM 1237 C C . CYS A 1 172 ? -6.246 2.171 4.893 1.00 93.00 172 CYS A C 1
ATOM 1239 O O . CYS A 1 172 ? -6.037 2.014 3.694 1.00 93.00 172 CYS A O 1
ATOM 1241 N N . CYS A 1 173 ? -6.007 1.197 5.777 1.00 90.75 173 CYS A N 1
ATOM 1242 C CA . CYS A 1 173 ? -5.461 -0.111 5.404 1.00 90.75 173 CYS A CA 1
ATOM 1243 C C . CYS A 1 173 ? -6.317 -0.818 4.338 1.00 90.75 173 CYS A C 1
ATOM 1245 O O . CYS A 1 173 ? -5.784 -1.282 3.330 1.00 90.75 173 CYS A O 1
ATOM 1247 N N . LEU A 1 174 ? -7.643 -0.829 4.508 1.00 90.88 174 LEU A N 1
ATOM 1248 C CA . LEU A 1 174 ? -8.575 -1.408 3.534 1.00 90.88 174 LEU A CA 1
ATOM 1249 C C . LEU A 1 174 ? -8.572 -0.646 2.202 1.00 90.88 174 LEU A C 1
ATOM 1251 O O . LEU A 1 174 ? -8.578 -1.264 1.141 1.00 90.88 174 LEU A O 1
ATOM 1255 N N . SER A 1 175 ? -8.521 0.688 2.249 1.00 89.44 175 SER A N 1
ATOM 1256 C CA . SER A 1 175 ? -8.460 1.534 1.045 1.00 89.44 175 SER A CA 1
ATOM 1257 C C . SER A 1 175 ? -7.167 1.328 0.254 1.00 89.44 175 SER A C 1
ATOM 1259 O O . SER A 1 175 ? -7.166 1.428 -0.968 1.00 89.44 175 SER A O 1
ATOM 1261 N N . ASN A 1 176 ? -6.082 0.971 0.941 1.00 84.50 176 ASN A N 1
ATOM 1262 C CA . ASN A 1 176 ? -4.793 0.636 0.339 1.00 84.50 176 ASN A CA 1
ATOM 1263 C C . ASN A 1 176 ? -4.708 -0.819 -0.165 1.00 84.50 176 ASN A C 1
ATOM 1265 O O . ASN A 1 176 ? -3.626 -1.285 -0.517 1.00 84.50 176 ASN A O 1
ATOM 1269 N N . GLY A 1 177 ? -5.828 -1.550 -0.198 1.00 83.62 177 GLY A N 1
ATOM 1270 C CA . GLY A 1 177 ? -5.887 -2.928 -0.690 1.00 83.62 177 GLY A CA 1
ATOM 1271 C C . GLY A 1 177 ? -5.498 -3.988 0.342 1.00 83.62 177 GLY A C 1
ATOM 1272 O O . GLY A 1 177 ? -5.336 -5.155 -0.013 1.00 83.62 177 GLY A O 1
ATOM 1273 N N . GLY A 1 178 ? -5.360 -3.619 1.618 1.00 85.94 178 GLY A N 1
ATOM 1274 C CA . GLY A 1 178 ? -5.209 -4.583 2.702 1.00 85.94 178 GLY A CA 1
ATOM 1275 C C . GLY A 1 178 ? -6.466 -5.445 2.864 1.00 85.94 178 GLY A C 1
ATOM 1276 O O . GLY A 1 178 ? -7.594 -4.986 2.676 1.00 85.94 178 GLY A O 1
ATOM 1277 N N . SER A 1 179 ? -6.292 -6.716 3.226 1.00 91.44 179 SER A N 1
ATOM 1278 C CA . SER A 1 179 ? -7.421 -7.598 3.531 1.00 91.44 179 SER A CA 1
ATOM 1279 C C . SER A 1 179 ? -8.006 -7.281 4.911 1.00 91.44 179 SER A C 1
ATOM 1281 O O . SER A 1 179 ? -7.284 -6.882 5.824 1.00 91.44 179 SER A O 1
ATOM 1283 N N . ARG A 1 180 ? -9.314 -7.514 5.109 1.00 92.44 180 ARG A N 1
ATOM 1284 C CA . ARG A 1 180 ? -9.967 -7.315 6.422 1.00 92.44 180 ARG A CA 1
ATOM 1285 C C . ARG A 1 180 ? -9.281 -8.081 7.547 1.00 92.44 180 ARG A C 1
ATOM 1287 O O . ARG A 1 180 ? -9.072 -7.516 8.612 1.00 92.44 180 ARG A O 1
ATOM 1294 N N . SER A 1 181 ? -8.895 -9.333 7.308 1.00 91.25 181 SER A N 1
ATOM 1295 C CA . SER A 1 181 ? -8.193 -10.143 8.308 1.00 91.25 181 SER A CA 1
ATOM 1296 C C . SER A 1 181 ? -6.849 -9.536 8.702 1.00 91.25 181 SER A C 1
ATOM 1298 O O . SER A 1 181 ? -6.503 -9.561 9.875 1.00 91.25 181 SER A O 1
ATOM 1300 N N . HIS A 1 182 ? -6.118 -8.948 7.754 1.00 92.19 182 HIS A N 1
ATOM 1301 C CA . HIS A 1 182 ? -4.849 -8.288 8.035 1.00 92.19 182 HIS A CA 1
ATOM 1302 C C . HIS A 1 182 ? -5.049 -6.946 8.750 1.00 92.19 182 HIS A C 1
ATOM 1304 O O . HIS A 1 182 ? -4.443 -6.703 9.791 1.00 92.19 182 HIS A O 1
ATOM 1310 N N . CYS A 1 183 ? -5.950 -6.106 8.237 1.00 93.62 183 CYS A N 1
ATOM 1311 C CA . CYS A 1 183 ? -6.204 -4.775 8.783 1.00 93.62 183 CYS A CA 1
ATOM 1312 C C . CYS A 1 183 ? -6.846 -4.812 10.180 1.00 93.62 183 CYS A C 1
ATOM 1314 O O . CYS A 1 183 ? -6.615 -3.909 10.975 1.00 93.62 183 CYS A O 1
ATOM 1316 N N . CYS A 1 184 ? -7.625 -5.851 10.498 1.00 95.75 184 CYS A N 1
ATOM 1317 C CA . CYS A 1 184 ? -8.322 -5.989 11.779 1.00 95.75 184 CYS A CA 1
ATOM 1318 C C . CYS A 1 184 ? -7.628 -6.935 12.778 1.00 95.75 184 CYS A C 1
ATOM 1320 O O . CYS A 1 184 ? -8.170 -7.163 13.855 1.00 95.75 184 CYS A O 1
ATOM 1322 N N . ALA A 1 185 ? -6.449 -7.490 12.465 1.00 93.94 185 ALA A N 1
ATOM 1323 C CA . ALA A 1 185 ? -5.787 -8.473 13.335 1.00 93.94 185 ALA A CA 1
ATOM 1324 C C . ALA A 1 185 ? -5.354 -7.903 14.698 1.00 93.94 185 ALA A C 1
ATOM 1326 O O . ALA A 1 185 ? -5.389 -8.612 15.699 1.00 93.94 185 ALA A O 1
ATOM 1327 N N . ASN A 1 186 ? -4.943 -6.631 14.732 1.00 90.19 186 ASN A N 1
ATOM 1328 C CA . ASN A 1 186 ? -4.289 -6.014 15.894 1.00 90.19 186 ASN A CA 1
ATOM 1329 C C . ASN A 1 186 ? -5.074 -4.836 16.492 1.00 90.19 186 ASN A C 1
ATOM 1331 O O . ASN A 1 186 ? -4.510 -4.037 17.234 1.00 90.19 186 ASN A O 1
ATOM 1335 N N . VAL A 1 187 ? -6.353 -4.697 16.147 1.00 94.38 187 VAL A N 1
ATOM 1336 C CA . VAL A 1 187 ? -7.189 -3.581 16.621 1.00 94.38 187 VAL A CA 1
ATOM 1337 C C . VAL A 1 187 ? -7.889 -3.931 17.926 1.00 94.38 187 VAL A C 1
ATOM 1339 O O . VAL A 1 187 ? -8.087 -5.114 18.229 1.00 94.38 187 VAL A O 1
ATOM 1342 N N . SER A 1 188 ? -8.304 -2.916 18.686 1.00 95.06 188 SER A N 1
ATOM 1343 C CA . SER A 1 188 ? -9.028 -3.131 19.936 1.00 95.06 188 SER A CA 1
ATOM 1344 C C . SER A 1 188 ? -10.326 -3.919 19.701 1.00 95.06 188 SER A C 1
ATOM 1346 O O . SER A 1 188 ? -10.966 -3.752 18.656 1.00 95.06 188 SER A O 1
ATOM 1348 N N . PRO A 1 189 ? -10.793 -4.731 20.673 1.00 94.88 189 PRO A N 1
ATOM 1349 C CA . PRO A 1 189 ? -12.023 -5.517 20.530 1.00 94.88 189 PRO A CA 1
ATOM 1350 C C . PRO A 1 189 ? -13.231 -4.668 20.119 1.00 94.88 189 PRO A C 1
ATOM 1352 O O . PRO A 1 189 ? -14.060 -5.095 19.322 1.00 94.88 189 PRO A O 1
ATOM 1355 N N . GLN A 1 190 ? -13.287 -3.423 20.599 1.00 94.12 190 GLN A N 1
ATOM 1356 C CA . GLN A 1 190 ? -14.330 -2.463 20.244 1.00 94.12 190 GLN A CA 1
ATOM 1357 C C . GLN A 1 190 ? -14.397 -2.188 18.729 1.00 94.12 190 GLN A C 1
ATOM 1359 O O . GLN A 1 190 ? -15.489 -2.022 18.197 1.00 94.12 190 GLN A O 1
ATOM 1364 N N . ILE A 1 191 ? -13.260 -2.182 18.022 1.00 94.88 191 ILE A N 1
ATOM 1365 C CA . ILE A 1 191 ? -13.185 -2.024 16.561 1.00 94.88 191 ILE A CA 1
ATOM 1366 C C . ILE A 1 191 ? -13.417 -3.359 15.845 1.00 94.88 191 ILE A C 1
ATOM 1368 O O . ILE A 1 191 ? -14.077 -3.378 14.805 1.00 94.88 191 ILE A O 1
ATOM 1372 N N . GLN A 1 192 ? -12.959 -4.482 16.413 1.00 93.81 192 GLN A N 1
ATOM 1373 C CA . GLN A 1 192 ? -13.150 -5.815 15.820 1.00 93.81 192 GLN A CA 1
ATOM 1374 C C . GLN A 1 192 ? -14.631 -6.152 15.592 1.00 93.81 192 GLN A C 1
ATOM 1376 O O . GLN A 1 192 ? -14.973 -6.750 14.574 1.00 93.81 192 GLN A O 1
ATOM 1381 N N . PHE A 1 193 ? -15.521 -5.722 16.493 1.00 93.19 193 PHE A N 1
ATOM 1382 C CA . PHE A 1 193 ? -16.965 -5.956 16.369 1.00 93.19 193 PHE A CA 1
ATOM 1383 C C . PHE A 1 193 ? -17.696 -4.962 15.454 1.00 93.19 193 PHE A C 1
ATOM 1385 O O . PHE A 1 193 ? -18.899 -5.107 15.228 1.00 93.19 193 PHE A O 1
ATOM 1392 N N . ARG A 1 194 ? -17.013 -3.949 14.905 1.00 93.50 194 ARG A N 1
ATOM 1393 C CA . ARG A 1 194 ? -17.656 -2.957 14.031 1.00 93.50 194 ARG A CA 1
ATOM 1394 C C . ARG A 1 194 ? -17.889 -3.495 12.615 1.00 93.50 194 ARG A C 1
ATOM 1396 O O . ARG A 1 194 ? -17.200 -4.422 12.180 1.00 93.50 194 ARG A O 1
ATOM 1403 N N . PRO A 1 195 ? -18.820 -2.890 11.847 1.00 92.62 195 PRO A N 1
ATOM 1404 C CA . PRO A 1 195 ? -19.131 -3.310 10.473 1.00 92.62 195 PRO A CA 1
ATOM 1405 C C . PRO A 1 195 ? -17.905 -3.361 9.556 1.00 92.62 195 PRO A C 1
ATOM 1407 O O . PRO A 1 195 ? -17.800 -4.220 8.685 1.00 92.62 195 PRO A O 1
ATOM 1410 N N . ILE A 1 196 ? -16.937 -2.473 9.802 1.00 92.25 196 ILE A N 1
ATOM 1411 C CA . ILE A 1 196 ? -15.702 -2.386 9.025 1.00 92.25 196 ILE A CA 1
ATOM 1412 C C . ILE A 1 196 ? -14.894 -3.696 9.037 1.00 92.25 196 ILE A C 1
ATOM 1414 O O . ILE A 1 196 ? -14.386 -4.107 7.991 1.00 92.25 196 ILE A O 1
ATOM 1418 N N . CYS A 1 197 ? -14.859 -4.387 10.181 1.00 93.56 197 CYS A N 1
ATOM 1419 C CA . CYS A 1 197 ? -14.148 -5.652 10.366 1.00 93.56 197 CYS A CA 1
ATOM 1420 C C . CYS A 1 197 ? -15.046 -6.888 10.206 1.00 93.56 197 CYS A C 1
ATOM 1422 O O . CYS A 1 197 ? -14.544 -7.959 9.878 1.00 93.56 197 CYS A O 1
ATOM 1424 N N . THR A 1 198 ? -16.364 -6.752 10.381 1.00 91.81 198 THR A N 1
ATOM 1425 C CA . THR A 1 198 ? -17.312 -7.886 10.351 1.00 91.81 198 THR A CA 1
ATOM 1426 C C . THR A 1 198 ? -17.945 -8.151 8.981 1.00 91.81 198 THR A C 1
ATOM 1428 O O . THR A 1 198 ? -18.519 -9.219 8.790 1.00 91.81 198 THR A O 1
ATOM 1431 N N . GLY A 1 199 ? -17.799 -7.242 8.007 1.00 80.56 199 GLY A N 1
ATOM 1432 C CA . GLY A 1 199 ? -18.105 -7.514 6.595 1.00 80.56 199 GLY A CA 1
ATOM 1433 C C . GLY A 1 199 ? -19.581 -7.785 6.279 1.00 80.56 199 GLY A C 1
ATOM 1434 O O . GLY A 1 199 ? -19.855 -8.623 5.423 1.00 80.56 199 GLY A O 1
ATOM 1435 N N . ARG A 1 200 ? -20.507 -7.107 6.969 1.00 58.44 200 ARG A N 1
ATOM 1436 C CA . ARG A 1 200 ? -21.945 -7.147 6.657 1.00 58.44 200 ARG A CA 1
ATOM 1437 C C . ARG A 1 200 ? -22.342 -6.154 5.578 1.00 58.44 200 ARG A C 1
ATOM 1439 O O . ARG A 1 200 ? -21.786 -5.033 5.591 1.00 58.44 200 ARG A O 1
#

Foldseek 3Di:
DDDDDDDDDDDDDDDDDDDDDDDDDDDDDDDDDDDDDDDDDDDDDDDDDDDDDDDDDDDDDDDDDDDDPVNVVVVVVVVVVVVLLVCQDPQDQVVVLPPDDDPVSLLSSLLSQLVSCVVSVHDLCRSVVPGDPVSCVDCSRVPQPDQPQCVVLVPDDDPRSVLSSL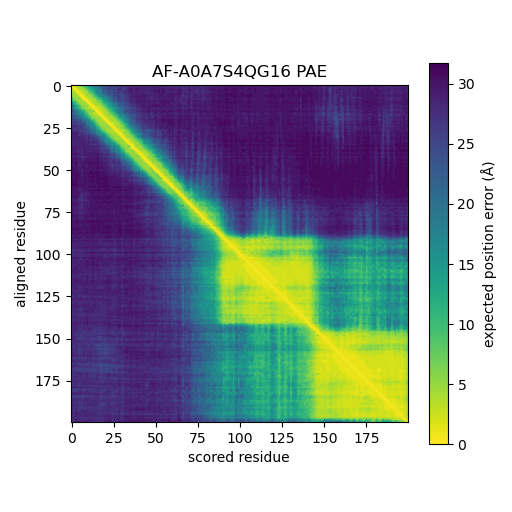LSQLVSCVVSVHDLCRSLVPGDPVNCPDCSNVVD